Protein AF-0000000074057178 (afdb_homodimer)

Sequence (350 aa):
MPLPEFSSEAPLTIYVAGSFKHKHGVRLLGRELRALGCRMLDWTEKAVPPPGLTPAERRIWMDTDRDGGQVYAFCRNACLTADLVIYYGASGQDAGVEVGLAAGAGVPVLGIRGPLEGPGLMLHGAVSVWVDGAEDALDLVGRVLAHAAAAWATLNAEPDAAVRRLGGALLRRKGMPLPEFSSEAPLTIYVAGSFKHKHGVRLLGRELRALGCRMLDWTEKAVPPPGLTPAERRIWMDTDRDGGQVYAFCRNACLTADLVIYYGASGQDAGVEVGLAAGAGVPVLGIRGPLEGPGLMLHGAVSVWVDGAEDALDLVGRVLAHAAAAWATLNAEPDAAVRRLGGALLRRKG

Secondary structure (DSSP, 8-state):
----------S-EEEEEE-GGGHHHHHHHHHHHHHTT-EEE-HHHH--PPTT--HHHHHHHHHHTTTTTHHHHHHHHHHHH-SEEEEESS--HHHHHHHHHHHHTT--EEEE--TT----HHHHHH-SEEESSHHHHHHHHHHHHHHHHTTTTTGGG-S-HHHHHHHHHHHHHH-/----------S-EEEEEE-GGGHHHHHHHHHHHHHTT-EEE-HHHH--PPTT--HHHHHHHHHHTTTTTHHHHHHHHHHHH-SEEEEESS--HHHHHHHHHHHHTT--EEEE--TT----HHHHHH-SEEESSHHHHHHHHHHHHHHHHTTTTTGGG-S-HHHHHHHHHHHHHH-

Structure (mmCIF, N/CA/C/O backbone):
data_AF-0000000074057178-model_v1
#
loop_
_entity.id
_entity.type
_entity.pdbx_description
1 polymer 'Translation initiation factor 2'
#
loop_
_atom_site.group_PDB
_atom_site.id
_atom_site.type_symbol
_atom_site.label_atom_id
_atom_site.label_alt_id
_atom_site.label_comp_id
_atom_site.label_asym_id
_atom_site.label_entity_id
_atom_site.label_seq_id
_atom_site.pdbx_PDB_ins_code
_atom_site.Cartn_x
_atom_site.Cartn_y
_atom_site.Cartn_z
_atom_site.occupancy
_atom_site.B_iso_or_equiv
_atom_site.auth_seq_id
_atom_site.auth_comp_id
_atom_site.auth_asym_id
_atom_site.auth_atom_id
_atom_site.pdbx_PDB_model_num
ATOM 1 N N . MET A 1 1 ? 29 39.781 14.43 1 33.53 1 MET A N 1
ATOM 2 C CA . MET A 1 1 ? 29.141 38.312 14.367 1 33.53 1 MET A CA 1
ATOM 3 C C . MET A 1 1 ? 27.984 37.688 13.594 1 33.53 1 MET A C 1
ATOM 5 O O . MET A 1 1 ? 26.812 37.938 13.898 1 33.53 1 MET A O 1
ATOM 9 N N . PRO A 1 2 ? 28.125 37.125 12.352 1 37.16 2 PRO A N 1
ATOM 10 C CA . PRO A 1 2 ? 26.938 36.75 11.594 1 37.16 2 PRO A CA 1
ATOM 11 C C . PRO A 1 2 ? 26.094 35.688 12.305 1 37.16 2 PRO A C 1
ATOM 13 O O . PRO A 1 2 ? 26.625 34.938 13.117 1 37.16 2 PRO A O 1
ATOM 16 N N . LEU A 1 3 ? 24.797 35.938 12.547 1 39.97 3 LEU A N 1
ATOM 17 C CA . LEU A 1 3 ? 23.891 34.938 13.094 1 39.97 3 LEU A CA 1
ATOM 18 C C . LEU A 1 3 ? 24.141 33.562 12.453 1 39.97 3 LEU A C 1
ATOM 20 O O . LEU A 1 3 ? 24.453 33.5 11.266 1 39.97 3 LEU A O 1
ATOM 24 N N . PRO A 1 4 ? 24.562 32.594 13.195 1 38.66 4 PRO A N 1
ATOM 25 C CA . PRO A 1 4 ? 24.797 31.281 12.578 1 38.66 4 PRO A CA 1
ATOM 26 C C . PRO A 1 4 ? 23.766 30.922 11.508 1 38.66 4 PRO A C 1
ATOM 28 O O . PRO A 1 4 ? 22.609 31.312 11.617 1 38.66 4 PRO A O 1
ATOM 31 N N . GLU A 1 5 ? 24.094 30.766 10.32 1 38.59 5 GLU A N 1
ATOM 32 C CA . GLU A 1 5 ? 23.234 30.312 9.234 1 38.59 5 GLU A CA 1
ATOM 33 C C . GLU A 1 5 ? 22.406 29.094 9.656 1 38.59 5 GLU A C 1
ATOM 35 O O . GLU A 1 5 ? 22.969 28.047 10 1 38.59 5 GLU A O 1
ATOM 40 N N . PHE A 1 6 ? 21.281 29.266 10.523 1 39.72 6 PHE A N 1
ATOM 41 C CA . PHE A 1 6 ? 20.297 28.188 10.672 1 39.72 6 PHE A CA 1
ATOM 42 C C . PHE A 1 6 ? 20.172 27.391 9.375 1 39.72 6 PHE A C 1
ATOM 44 O O . PHE A 1 6 ? 19.875 27.953 8.32 1 39.72 6 PHE A O 1
ATOM 51 N N . SER A 1 7 ? 20.953 26.5 9.008 1 43.38 7 SER A N 1
ATOM 52 C CA . SER A 1 7 ? 20.766 25.625 7.852 1 43.38 7 SER A CA 1
ATOM 53 C C . SER A 1 7 ? 19.281 25.422 7.539 1 43.38 7 SER A C 1
ATOM 55 O O . SER A 1 7 ? 18.531 24.953 8.398 1 43.38 7 SER A O 1
ATOM 57 N N . SER A 1 8 ? 18.5 26.266 6.781 1 49.25 8 SER A N 1
ATOM 58 C CA . SER A 1 8 ? 17.156 26.562 6.281 1 49.25 8 SER A CA 1
ATOM 59 C C . SER A 1 8 ? 16.453 25.281 5.848 1 49.25 8 SER A C 1
ATOM 61 O O . SER A 1 8 ? 15.422 25.328 5.16 1 49.25 8 SER A O 1
ATOM 63 N N . GLU A 1 9 ? 17.031 24.094 5.848 1 59.16 9 GLU A N 1
ATOM 64 C CA . GLU A 1 9 ? 16.406 22.891 5.32 1 59.16 9 GLU A CA 1
ATOM 65 C C . GLU A 1 9 ? 15.203 22.484 6.164 1 59.16 9 GLU A C 1
ATOM 67 O O . GLU A 1 9 ? 15.242 22.562 7.395 1 59.16 9 GLU A O 1
ATOM 72 N N . ALA A 1 10 ? 14.078 22.453 5.57 1 67.38 10 ALA A N 1
ATOM 73 C CA . ALA A 1 10 ? 12.867 22.047 6.266 1 67.38 10 ALA A CA 1
ATOM 74 C C . ALA A 1 10 ? 13.125 20.828 7.148 1 67.38 10 ALA A C 1
ATOM 76 O O . ALA A 1 10 ? 13.797 19.875 6.73 1 67.38 10 ALA A O 1
ATOM 77 N N . PRO A 1 11 ? 12.664 20.984 8.398 1 81.75 11 PRO A N 1
ATOM 78 C CA . PRO A 1 11 ? 12.984 19.922 9.344 1 81.75 11 PRO A CA 1
ATOM 79 C C . PRO A 1 11 ? 12.438 18.562 8.898 1 81.75 11 PRO A C 1
ATOM 81 O O . PRO A 1 11 ? 13.055 17.531 9.172 1 81.75 11 PRO A O 1
ATOM 84 N N . LEU A 1 12 ? 11.25 18.594 8.219 1 95.06 12 LEU A N 1
ATOM 85 C CA . LEU A 1 12 ? 10.664 17.344 7.742 1 95.06 12 LEU A CA 1
ATOM 86 C C . LEU A 1 12 ? 9.945 17.547 6.41 1 95.06 12 LEU A C 1
ATOM 88 O O . LEU A 1 12 ? 9.258 18.547 6.223 1 95.06 12 LEU A O 1
ATOM 92 N N . THR A 1 13 ? 10.141 16.719 5.457 1 97.81 13 THR A N 1
ATOM 93 C CA . THR A 1 13 ? 9.336 16.625 4.246 1 97.81 13 THR A CA 1
ATOM 94 C C . THR A 1 13 ? 8.227 15.586 4.418 1 97.81 13 THR A C 1
ATOM 96 O O . THR A 1 13 ? 8.492 14.422 4.699 1 97.81 13 THR A O 1
ATOM 99 N N . ILE A 1 14 ? 6.973 16.078 4.203 1 98.38 14 ILE A N 1
ATOM 100 C CA . ILE A 1 14 ? 5.832 15.25 4.574 1 98.38 14 ILE A CA 1
ATOM 101 C C . ILE A 1 14 ? 4.914 15.062 3.369 1 98.38 14 ILE A C 1
ATOM 103 O O . ILE A 1 14 ? 4.715 15.992 2.584 1 98.38 14 ILE A O 1
ATOM 107 N N . TYR A 1 15 ? 4.379 13.875 3.24 1 98.56 15 TYR A N 1
ATOM 108 C CA . TYR A 1 15 ? 3.309 13.539 2.312 1 98.56 15 TYR A CA 1
ATOM 109 C C . TYR A 1 15 ? 2.074 13.047 3.061 1 98.56 15 TYR A C 1
ATOM 111 O O . TYR A 1 15 ? 2.188 12.266 4.008 1 98.56 15 TYR A O 1
ATOM 119 N N . VAL A 1 16 ? 0.885 13.547 2.67 1 98.5 16 VAL A N 1
ATOM 120 C CA . VAL A 1 16 ? -0.354 13.109 3.303 1 98.5 16 VAL A CA 1
ATOM 121 C C . VAL A 1 16 ? -1.13 12.203 2.348 1 98.5 16 VAL A C 1
ATOM 123 O O . VAL A 1 16 ? -1.598 12.656 1.299 1 98.5 16 VAL A O 1
ATOM 126 N N . ALA A 1 17 ? -1.188 10.938 2.719 1 98.19 17 ALA A N 1
ATOM 127 C CA . ALA A 1 17 ? -2.002 9.969 1.987 1 98.19 17 ALA A CA 1
ATOM 128 C C . ALA A 1 17 ? -3.461 10.031 2.432 1 98.19 17 ALA A C 1
ATOM 130 O O . ALA A 1 17 ? -3.766 9.828 3.611 1 98.19 17 ALA A O 1
ATOM 131 N N . GLY A 1 18 ? -4.355 10.266 1.536 1 94.25 18 GLY A N 1
ATOM 132 C CA . GLY A 1 18 ? -5.77 10.344 1.862 1 94.25 18 GLY A CA 1
ATOM 133 C C . GLY A 1 18 ? -6.668 10.289 0.641 1 94.25 18 GLY A C 1
ATOM 134 O O . GLY A 1 18 ? -6.211 10.5 -0.484 1 94.25 18 GLY A O 1
ATOM 135 N N . SER A 1 19 ? -7.93 10.008 0.866 1 90.31 19 SER A N 1
ATOM 136 C CA . SER A 1 19 ? -8.953 9.945 -0.173 1 90.31 19 SER A CA 1
ATOM 137 C C . SER A 1 19 ? -9.188 11.312 -0.807 1 90.31 19 SER A C 1
ATOM 139 O O . SER A 1 19 ? -9.156 12.336 -0.118 1 90.31 19 SER A O 1
ATOM 141 N N . PHE A 1 20 ? -9.461 11.297 -2.059 1 83.62 20 PHE A N 1
ATOM 142 C CA . PHE A 1 20 ? -9.852 12.523 -2.736 1 83.62 20 PHE A CA 1
ATOM 143 C C . PHE A 1 20 ? -11.047 13.164 -2.047 1 83.62 20 PHE A C 1
ATOM 145 O O . PHE A 1 20 ? -11.203 14.391 -2.059 1 83.62 20 PHE A O 1
ATOM 152 N N . LYS A 1 21 ? -11.812 12.359 -1.41 1 84.75 21 LYS A N 1
ATOM 153 C CA . LYS A 1 21 ? -12.977 12.852 -0.671 1 84.75 21 LYS A CA 1
ATOM 154 C C . LYS A 1 21 ? -12.547 13.773 0.47 1 84.75 21 LYS A C 1
ATOM 156 O O . LYS A 1 21 ? -13.344 14.57 0.963 1 84.75 21 LYS A O 1
ATOM 161 N N . HIS A 1 22 ? -11.305 13.633 0.904 1 89.88 22 HIS A N 1
ATOM 162 C CA . HIS A 1 22 ? -10.797 14.414 2.023 1 89.88 22 HIS A CA 1
ATOM 163 C C . HIS A 1 22 ? -9.906 15.555 1.539 1 89.88 22 HIS A C 1
ATOM 165 O O . HIS A 1 22 ? -9.078 16.078 2.297 1 89.88 22 HIS A O 1
ATOM 171 N N . LYS A 1 23 ? -10.047 15.961 0.293 1 87.56 23 LYS A N 1
ATOM 172 C CA . LYS A 1 23 ? -9.141 16.938 -0.293 1 87.56 23 LYS A CA 1
ATOM 173 C C . LYS A 1 23 ? -9.055 18.203 0.568 1 87.56 23 LYS A C 1
ATOM 175 O O . LYS A 1 23 ? -7.961 18.719 0.822 1 87.56 23 LYS A O 1
ATOM 180 N N . HIS A 1 24 ? -10.219 18.719 1.031 1 89.12 24 HIS A N 1
ATOM 181 C CA . HIS A 1 24 ? -10.219 19.938 1.835 1 89.12 24 HIS A CA 1
ATOM 182 C C . HIS A 1 24 ? -9.492 19.734 3.16 1 89.12 24 HIS A C 1
ATOM 184 O O . HIS A 1 24 ? -8.711 20.578 3.592 1 89.12 24 HIS A O 1
ATOM 190 N N . GLY A 1 25 ? -9.734 18.594 3.852 1 93.19 25 GLY A N 1
ATOM 191 C CA . GLY A 1 25 ? -9.039 18.281 5.086 1 93.19 25 GLY A CA 1
ATOM 192 C C . GLY A 1 25 ? -7.539 18.125 4.902 1 93.19 25 GLY A C 1
ATOM 193 O O . GLY A 1 25 ? -6.75 18.609 5.711 1 93.19 25 GLY A O 1
ATOM 194 N N . VAL A 1 26 ? -7.176 17.484 3.822 1 95.12 26 VAL A N 1
ATOM 195 C CA . VAL A 1 26 ? -5.766 17.266 3.514 1 95.12 26 VAL A CA 1
ATOM 196 C C . VAL A 1 26 ? -5.078 18.609 3.289 1 95.12 26 VAL A C 1
ATOM 198 O O . VAL A 1 26 ? -3.982 18.844 3.801 1 95.12 26 VAL A O 1
ATOM 201 N N . ARG A 1 27 ? -5.727 19.5 2.572 1 92.88 27 ARG A N 1
ATOM 202 C CA . ARG A 1 27 ? -5.16 20.812 2.301 1 92.88 27 ARG A CA 1
ATOM 203 C C . ARG A 1 27 ? -5.031 21.641 3.582 1 92.88 27 ARG A C 1
ATOM 205 O O . ARG A 1 27 ? -4.027 22.328 3.789 1 92.88 27 ARG A O 1
ATOM 212 N N . LEU A 1 28 ? -6.02 21.578 4.422 1 94.69 28 LEU A N 1
ATOM 213 C CA . LEU A 1 28 ? -5.973 22.297 5.684 1 94.69 28 LEU A CA 1
ATOM 214 C C . LEU A 1 28 ? -4.879 21.75 6.59 1 94.69 28 LEU A C 1
ATOM 216 O O . LEU A 1 28 ? -4.156 22.516 7.234 1 94.69 28 LEU A O 1
ATOM 220 N N . LEU A 1 29 ? -4.809 20.406 6.676 1 97 29 LEU A N 1
ATOM 221 C CA . LEU A 1 29 ? -3.719 19.797 7.422 1 97 29 LEU A CA 1
ATOM 222 C C . LEU A 1 29 ? -2.367 20.234 6.875 1 97 29 LEU A C 1
ATOM 224 O O . LEU A 1 29 ? -1.458 20.562 7.645 1 97 29 LEU A O 1
ATOM 228 N N . GLY A 1 30 ? -2.254 20.266 5.562 1 96.62 30 GLY A N 1
ATOM 229 C CA . GLY A 1 30 ? -1.029 20.734 4.93 1 96.62 30 GLY A CA 1
ATOM 230 C C . GLY A 1 30 ? -0.663 22.156 5.324 1 96.62 30 GLY A C 1
ATOM 231 O O . GLY A 1 30 ? 0.51 22.453 5.555 1 96.62 30 GLY A O 1
ATOM 232 N N . ARG A 1 31 ? -1.59 23.031 5.363 1 95.06 31 ARG A N 1
ATOM 233 C CA . ARG A 1 31 ? -1.356 24.406 5.777 1 95.06 31 ARG A CA 1
ATOM 234 C C . ARG A 1 31 ? -0.788 24.469 7.191 1 95.06 31 ARG A C 1
ATOM 236 O O . ARG A 1 31 ? 0.165 25.203 7.453 1 95.06 31 ARG A O 1
ATOM 243 N N . GLU A 1 32 ? -1.408 23.688 8.047 1 97 32 GLU A N 1
ATOM 244 C CA . GLU A 1 32 ? -0.954 23.656 9.438 1 97 32 GLU A CA 1
ATOM 245 C C . GLU A 1 32 ? 0.47 23.125 9.539 1 97 32 GLU A C 1
ATOM 247 O O . GLU A 1 32 ? 1.281 23.641 10.312 1 97 32 GLU A O 1
ATOM 252 N N . LEU A 1 33 ? 0.784 22.109 8.781 1 97.75 33 LEU A N 1
ATOM 253 C CA . LEU A 1 33 ? 2.111 21.5 8.812 1 97.75 33 LEU A CA 1
ATOM 254 C C . LEU A 1 33 ? 3.158 22.453 8.242 1 97.75 33 LEU A C 1
ATOM 256 O O . LEU A 1 33 ? 4.273 22.531 8.758 1 97.75 33 LEU A O 1
ATOM 260 N N . ARG A 1 34 ? 2.785 23.203 7.227 1 96.94 34 ARG A N 1
ATOM 261 C CA . ARG A 1 34 ? 3.676 24.234 6.699 1 96.94 34 ARG A CA 1
ATOM 262 C C . ARG A 1 34 ? 3.973 25.297 7.75 1 96.94 34 ARG A C 1
ATOM 264 O O . ARG A 1 34 ? 5.102 25.781 7.852 1 96.94 34 ARG A O 1
ATOM 271 N N . ALA A 1 35 ? 3.004 25.625 8.484 1 96.31 35 ALA A N 1
ATOM 272 C CA . ALA A 1 35 ? 3.172 26.625 9.531 1 96.31 35 ALA A CA 1
ATOM 273 C C . ALA A 1 35 ? 4.141 26.141 10.609 1 96.31 35 ALA A C 1
ATOM 275 O O . ALA A 1 35 ? 4.781 26.938 11.281 1 96.31 35 ALA A O 1
ATOM 276 N N . LEU A 1 36 ? 4.234 24.812 10.789 1 96.25 36 LEU A N 1
ATOM 277 C CA . LEU A 1 36 ? 5.184 24.219 11.727 1 96.25 36 LEU A CA 1
ATOM 278 C C . LEU A 1 36 ? 6.586 24.188 11.133 1 96.25 36 LEU A C 1
ATOM 280 O O . LEU A 1 36 ? 7.535 23.75 11.789 1 96.25 36 LEU A O 1
ATOM 284 N N . GLY A 1 37 ? 6.711 24.562 9.789 1 96.38 37 GLY A N 1
ATOM 285 C CA . GLY A 1 37 ? 8.008 24.625 9.141 1 96.38 37 GLY A CA 1
ATOM 286 C C . GLY A 1 37 ? 8.289 23.406 8.266 1 96.38 37 GLY A C 1
ATOM 287 O O . GLY A 1 37 ? 9.406 23.234 7.777 1 96.38 37 GLY A O 1
ATOM 288 N N . CYS A 1 38 ? 7.301 22.531 8.023 1 97.38 38 CYS A N 1
ATOM 289 C CA . CYS A 1 38 ? 7.5 21.328 7.215 1 97.38 38 CYS A CA 1
ATOM 290 C C . CYS A 1 38 ? 7.355 21.641 5.73 1 97.38 38 CYS A C 1
ATOM 292 O O . CYS A 1 38 ? 6.688 22.609 5.355 1 97.38 38 CYS A O 1
ATOM 294 N N . ARG A 1 39 ? 8.078 20.875 4.895 1 97.19 39 ARG A N 1
ATOM 295 C CA . ARG A 1 39 ? 7.863 20.859 3.451 1 97.19 39 ARG A CA 1
ATOM 296 C C . ARG A 1 39 ? 6.82 19.812 3.061 1 97.19 39 ARG A C 1
ATOM 298 O O . ARG A 1 39 ? 6.883 18.672 3.51 1 97.19 39 ARG A O 1
ATOM 305 N N . MET A 1 40 ? 5.879 20.203 2.184 1 97.19 40 MET A N 1
ATOM 306 C CA . MET A 1 40 ? 4.809 19.281 1.803 1 97.19 40 MET A CA 1
ATOM 307 C C . MET A 1 40 ? 4.996 18.781 0.371 1 97.19 40 MET A C 1
ATOM 309 O O . MET A 1 40 ? 5.246 19.578 -0.535 1 97.19 40 MET A O 1
ATOM 313 N N . LEU A 1 41 ? 4.957 17.547 0.17 1 97.06 41 LEU A N 1
ATOM 314 C CA . LEU A 1 41 ? 4.695 16.922 -1.128 1 97.06 41 LEU A CA 1
ATOM 315 C C . LEU A 1 41 ? 3.201 16.719 -1.343 1 97.06 41 LEU A C 1
ATOM 317 O O . LEU A 1 41 ? 2.611 15.797 -0.782 1 97.06 41 LEU A O 1
ATOM 321 N N . ASP A 1 42 ? 2.615 17.578 -2.129 1 93.81 42 ASP A N 1
ATOM 322 C CA . ASP A 1 42 ? 1.17 17.797 -2.107 1 93.81 42 ASP A CA 1
ATOM 323 C C . ASP A 1 42 ? 0.525 17.297 -3.402 1 93.81 42 ASP A C 1
ATOM 325 O O . ASP A 1 42 ? 0.573 18 -4.422 1 93.81 42 ASP A O 1
ATOM 329 N N . TRP A 1 43 ? -0.182 16.172 -3.322 1 90.19 43 TRP A N 1
ATOM 330 C CA . TRP A 1 43 ? -0.838 15.609 -4.5 1 90.19 43 TRP A CA 1
ATOM 331 C C . TRP A 1 43 ? -2.01 16.484 -4.938 1 90.19 43 TRP A C 1
ATOM 333 O O . TRP A 1 43 ? -2.42 16.438 -6.098 1 90.19 43 TRP A O 1
ATOM 343 N N . THR A 1 44 ? -2.613 17.219 -3.977 1 87 44 THR A N 1
ATOM 344 C CA . THR A 1 44 ? -3.787 18.016 -4.312 1 87 44 THR A CA 1
ATOM 345 C C . THR A 1 44 ? -3.428 19.109 -5.309 1 87 44 THR A C 1
ATOM 347 O O . THR A 1 44 ? -4.309 19.672 -5.969 1 87 44 THR A O 1
ATOM 350 N N . GLU A 1 45 ? -2.182 19.406 -5.379 1 83.81 45 GLU A N 1
ATOM 351 C CA . GLU A 1 45 ? -1.71 20.406 -6.332 1 83.81 45 GLU A CA 1
ATOM 352 C C . GLU A 1 45 ? -1.347 19.766 -7.672 1 83.81 45 GLU A C 1
ATOM 354 O O . GLU A 1 45 ? -1.273 20.453 -8.695 1 83.81 45 GLU A O 1
ATOM 359 N N . LYS A 1 46 ? -1.068 18.5 -7.656 1 81.81 46 LYS A N 1
ATOM 360 C CA . LYS A 1 46 ? -0.655 17.766 -8.852 1 81.81 46 LYS A CA 1
ATOM 361 C C . LYS A 1 46 ? -1.859 17.188 -9.586 1 81.81 46 LYS A C 1
ATOM 363 O O . LYS A 1 46 ? -1.887 17.141 -10.812 1 81.81 46 LYS A O 1
ATOM 368 N N . ALA A 1 47 ? -2.732 16.672 -8.789 1 75.62 47 ALA A N 1
ATOM 369 C CA . ALA A 1 47 ? -3.936 16.047 -9.344 1 75.62 47 ALA A CA 1
ATOM 370 C C . ALA A 1 47 ? -4.984 17.109 -9.688 1 75.62 47 ALA A C 1
ATOM 372 O O . ALA A 1 47 ? -6.012 17.203 -9.016 1 75.62 47 ALA A O 1
ATOM 373 N N . VAL A 1 48 ? -4.754 17.891 -10.68 1 75.81 48 VAL A N 1
ATOM 374 C CA . VAL A 1 48 ? -5.688 18.922 -11.141 1 75.81 48 VAL A CA 1
ATOM 375 C C . VAL A 1 48 ? -6.266 18.516 -12.492 1 75.81 48 VAL A C 1
ATOM 377 O O . VAL A 1 48 ? -5.574 18.578 -13.516 1 75.81 48 VAL A O 1
ATOM 380 N N . PRO A 1 49 ? -7.52 18.031 -12.344 1 75 49 PRO A N 1
ATOM 381 C CA . PRO A 1 49 ? -8.141 17.688 -13.625 1 75 49 PRO A CA 1
ATOM 382 C C . PRO A 1 49 ? -8.328 18.906 -14.531 1 75 49 PRO A C 1
ATOM 384 O O . PRO A 1 49 ? -8.391 20.047 -14.047 1 75 49 PRO A O 1
ATOM 387 N N . PRO A 1 50 ? -8.266 18.656 -15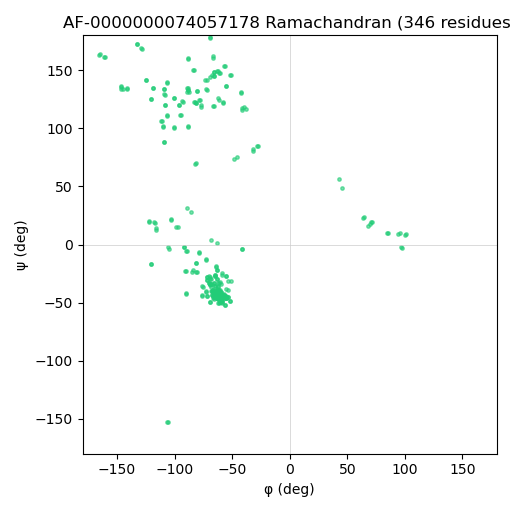.859 1 78.62 50 PRO A N 1
ATOM 388 C CA . PRO A 1 50 ? -8.539 19.766 -16.766 1 78.62 50 PRO A CA 1
ATOM 389 C C . PRO A 1 50 ? -9.852 20.469 -16.453 1 78.62 50 PRO A C 1
ATOM 391 O O . PRO A 1 50 ? -10.781 19.859 -15.914 1 78.62 50 PRO A O 1
ATOM 394 N N . PRO A 1 51 ? -9.812 21.859 -16.703 1 80.88 51 PRO A N 1
ATOM 395 C CA . PRO A 1 51 ? -11.055 22.594 -16.469 1 80.88 51 PRO A CA 1
ATOM 396 C C . PRO A 1 51 ? -12.211 22.109 -17.344 1 80.88 51 PRO A C 1
ATOM 398 O O . PRO A 1 51 ? -11.977 21.547 -18.422 1 80.88 51 PRO A O 1
ATOM 401 N N . GLY A 1 52 ? -13.43 22.172 -16.844 1 83.94 52 GLY A N 1
ATOM 402 C CA . GLY A 1 52 ? -14.609 21.953 -17.656 1 83.94 52 GLY A CA 1
ATOM 403 C C . GLY A 1 52 ? -15.156 20.547 -17.578 1 83.94 52 GLY A C 1
ATOM 404 O O . GLY A 1 52 ? -16.141 20.219 -18.234 1 83.94 52 GLY A O 1
ATOM 405 N N . LEU A 1 53 ? -14.469 19.781 -16.844 1 80.06 53 LEU A N 1
ATOM 406 C CA . LEU A 1 53 ? -14.969 18.422 -16.703 1 80.06 53 LEU A CA 1
ATOM 407 C C . LEU A 1 53 ? -16.203 18.375 -15.812 1 80.06 53 LEU A C 1
ATOM 409 O O . LEU A 1 53 ? -16.281 19.109 -14.828 1 80.06 53 LEU A O 1
ATOM 413 N N . THR A 1 54 ? -17.141 17.516 -16.219 1 83.69 54 THR A N 1
ATOM 414 C CA . THR A 1 54 ? -18.25 17.203 -15.312 1 83.69 54 THR A CA 1
ATOM 415 C C . THR A 1 54 ? -17.766 16.453 -14.086 1 83.69 54 THR A C 1
ATOM 417 O O . THR A 1 54 ? -16.656 15.93 -14.078 1 83.69 54 THR A O 1
ATOM 420 N N . PRO A 1 55 ? -18.562 16.469 -13.031 1 73.62 55 PRO A N 1
ATOM 421 C CA . PRO A 1 55 ? -18.156 15.711 -11.844 1 73.62 55 PRO A CA 1
ATOM 422 C C . PRO A 1 55 ? -17.844 14.25 -12.164 1 73.62 55 PRO A C 1
ATOM 424 O O . PRO A 1 55 ? -16.859 13.703 -11.641 1 73.62 55 PRO A O 1
ATOM 427 N N . ALA A 1 56 ? -18.578 13.617 -13.023 1 77.06 56 ALA A N 1
ATOM 428 C CA . ALA A 1 56 ? -18.344 12.234 -13.406 1 77.06 56 ALA A CA 1
ATOM 429 C C . ALA A 1 56 ? -17.016 12.094 -14.156 1 77.06 56 ALA A C 1
ATOM 431 O O . ALA A 1 56 ? -16.25 11.172 -13.883 1 77.06 56 ALA A O 1
ATOM 432 N N . GLU A 1 57 ? -16.734 12.992 -15.047 1 76.81 57 GLU A N 1
ATOM 433 C CA . GLU A 1 57 ? -15.492 12.984 -15.805 1 76.81 57 GLU A CA 1
ATOM 434 C C . GLU A 1 57 ? -14.289 13.242 -14.898 1 76.81 57 GLU A C 1
ATOM 436 O O . GLU A 1 57 ? -13.227 12.648 -15.086 1 76.81 57 GLU A O 1
ATOM 441 N N . ARG A 1 58 ? -14.469 14.094 -14 1 73.62 58 ARG A N 1
ATOM 442 C CA . ARG A 1 58 ? -13.414 14.406 -13.039 1 73.62 58 ARG A CA 1
ATOM 443 C C . ARG A 1 58 ? -13.055 13.188 -12.203 1 73.62 58 ARG A C 1
ATOM 445 O O . ARG A 1 58 ? -11.875 12.914 -11.969 1 73.62 58 ARG A O 1
ATOM 452 N N . ARG A 1 59 ? -14.039 12.461 -11.844 1 70.06 59 ARG A N 1
ATOM 453 C CA . ARG A 1 59 ? -13.812 11.234 -11.086 1 70.06 59 ARG A CA 1
ATOM 454 C C . ARG A 1 59 ? -13.023 10.227 -11.906 1 70.06 59 ARG A C 1
ATOM 456 O O . ARG A 1 59 ? -12.062 9.633 -11.406 1 70.06 59 ARG A O 1
ATOM 463 N N . ILE A 1 60 ? -13.422 10.062 -13.109 1 72.31 60 ILE A N 1
ATOM 464 C CA . ILE A 1 60 ? -12.734 9.125 -14 1 72.31 60 ILE A CA 1
ATOM 465 C C . ILE A 1 60 ? -11.281 9.555 -14.172 1 72.31 60 ILE A C 1
ATOM 467 O O . ILE A 1 60 ? -10.375 8.719 -14.133 1 72.31 60 ILE A O 1
ATOM 471 N N . TRP A 1 61 ? -11.156 10.844 -14.359 1 73 61 TRP A N 1
ATOM 472 C CA . TRP A 1 61 ? -9.812 11.367 -14.531 1 73 61 TRP A CA 1
ATOM 473 C C . TRP A 1 61 ? -8.953 11.086 -13.297 1 73 61 TRP A C 1
ATOM 475 O O . TRP A 1 61 ? -7.812 10.641 -13.414 1 73 61 TRP A O 1
ATOM 485 N N . MET A 1 62 ? -9.477 11.312 -12.188 1 68.12 62 MET A N 1
ATOM 486 C CA . MET A 1 62 ? -8.75 11.172 -10.93 1 68.12 62 MET A CA 1
ATOM 487 C C . MET A 1 62 ? -8.438 9.711 -10.641 1 68.12 62 MET A C 1
ATOM 489 O O . MET A 1 62 ? -7.391 9.391 -10.078 1 68.12 62 MET A O 1
ATOM 493 N N . ASP A 1 63 ? -9.312 8.867 -11.133 1 68.31 63 ASP A N 1
ATOM 494 C CA . ASP A 1 63 ? -9.195 7.445 -10.828 1 68.31 63 ASP A CA 1
ATOM 495 C C . ASP A 1 63 ? -8.219 6.762 -11.789 1 68.31 63 ASP A C 1
ATOM 497 O O . ASP A 1 63 ? -7.66 5.711 -11.477 1 68.31 63 ASP A O 1
ATOM 501 N N . THR A 1 64 ? -8.023 7.316 -12.938 1 68.31 64 THR A N 1
ATOM 502 C CA . THR A 1 64 ? -7.316 6.562 -13.969 1 68.31 64 THR A CA 1
ATOM 503 C C . THR A 1 64 ? -5.996 7.238 -14.328 1 68.31 64 THR A C 1
ATOM 505 O O . THR A 1 64 ? -5.207 6.695 -15.102 1 68.31 64 THR A O 1
ATOM 508 N N . ASP A 1 65 ? -5.527 8.117 -13.617 1 69.31 65 ASP A N 1
ATOM 509 C CA . ASP A 1 65 ? -4.32 8.883 -13.898 1 69.31 65 ASP A CA 1
ATOM 510 C C . ASP A 1 65 ? -4.258 9.305 -15.359 1 69.31 65 ASP A C 1
ATOM 512 O O . ASP A 1 65 ? -3.299 8.984 -16.062 1 69.31 65 ASP A O 1
ATOM 516 N N . ARG A 1 66 ? -5.133 9.938 -15.891 1 63.62 66 ARG A N 1
ATOM 517 C CA . ARG A 1 66 ? -5.172 10.352 -17.281 1 63.62 66 ARG A CA 1
ATOM 518 C C . ARG A 1 66 ? -4.109 11.414 -17.578 1 63.62 66 ARG A C 1
ATOM 520 O O . ARG A 1 66 ? -4.008 11.906 -18.703 1 63.62 66 ARG A O 1
ATOM 527 N N . ASP A 1 67 ? -3.32 11.727 -16.672 1 67.38 67 ASP A N 1
ATOM 528 C CA . ASP A 1 67 ? -2.168 12.594 -16.875 1 67.38 67 ASP A CA 1
ATOM 529 C C . ASP A 1 67 ? -0.938 11.789 -17.281 1 67.38 67 ASP A C 1
ATOM 531 O O . ASP A 1 67 ? 0.189 12.148 -16.938 1 67.38 67 ASP A O 1
ATOM 535 N N . GLY A 1 68 ? -1.179 10.68 -17.984 1 68.62 68 GLY A N 1
ATOM 536 C CA . GLY A 1 68 ? -0.072 9.867 -18.469 1 68.62 68 GLY A CA 1
ATOM 537 C C . GLY A 1 68 ? 0.696 9.188 -17.344 1 68.62 68 GLY A C 1
ATOM 538 O O . GLY A 1 68 ? 1.906 8.984 -17.453 1 68.62 68 GLY A O 1
ATOM 539 N N . GLY A 1 69 ? 0.131 9.156 -16.25 1 81.75 69 GLY A N 1
ATOM 540 C CA . GLY A 1 69 ? 0.772 8.453 -15.148 1 81.75 69 GLY A CA 1
ATOM 541 C C . GLY A 1 69 ? 1.579 9.367 -14.25 1 81.75 69 GLY A C 1
ATOM 542 O O . GLY A 1 69 ? 2.34 8.906 -13.398 1 81.75 69 GLY A O 1
ATOM 543 N N . GLN A 1 70 ? 1.437 10.656 -14.445 1 86.19 70 GLN A N 1
ATOM 544 C CA . GLN A 1 70 ? 2.285 11.602 -13.727 1 86.19 70 GLN A CA 1
ATOM 545 C C . GLN A 1 70 ? 1.846 11.734 -12.266 1 86.19 70 GLN A C 1
ATOM 547 O O . GLN A 1 70 ? 2.674 11.961 -11.383 1 86.19 70 GLN A O 1
ATOM 552 N N . VAL A 1 71 ? 0.528 11.68 -12.047 1 88.81 71 VAL A N 1
ATOM 553 C CA . VAL A 1 71 ? 0.051 11.812 -10.672 1 88.81 71 VAL A CA 1
ATOM 554 C C . VAL A 1 71 ? 0.485 10.602 -9.859 1 88.81 71 VAL A C 1
ATOM 556 O O . VAL A 1 71 ? 0.989 10.742 -8.742 1 88.81 71 VAL A O 1
ATOM 559 N N . TYR A 1 72 ? 0.345 9.469 -10.453 1 92 72 TYR A N 1
ATOM 560 C CA . TYR A 1 72 ? 0.827 8.273 -9.773 1 92 72 TYR A CA 1
ATOM 561 C C . TYR A 1 72 ? 2.316 8.375 -9.469 1 92 72 TYR A C 1
ATOM 563 O O . TYR A 1 72 ? 2.756 8.086 -8.359 1 92 72 TYR A O 1
ATOM 571 N N . ALA A 1 73 ? 3.064 8.711 -10.492 1 93.31 73 ALA A N 1
ATOM 572 C CA . ALA A 1 73 ? 4.512 8.812 -10.32 1 93.31 73 ALA A CA 1
ATOM 573 C C . ALA A 1 73 ? 4.863 9.781 -9.195 1 93.31 73 ALA A C 1
ATOM 575 O O . ALA A 1 73 ? 5.75 9.508 -8.383 1 93.31 73 ALA A O 1
ATOM 576 N N . PHE A 1 74 ? 4.199 10.914 -9.164 1 93.94 74 PHE A N 1
ATOM 577 C CA . PHE A 1 74 ? 4.434 11.898 -8.109 1 93.94 74 PHE A CA 1
ATOM 578 C C . PHE A 1 74 ? 4.121 11.305 -6.742 1 93.94 74 PHE A C 1
ATOM 580 O O . PHE A 1 74 ? 4.941 11.375 -5.828 1 93.94 74 PHE A O 1
ATOM 587 N N . CYS A 1 75 ? 2.959 10.695 -6.625 1 95.5 75 CYS A N 1
ATOM 588 C CA . CYS A 1 75 ? 2.516 10.156 -5.344 1 95.5 75 CYS A CA 1
ATOM 589 C C . CYS A 1 75 ? 3.416 9.008 -4.895 1 95.5 75 CYS A C 1
ATOM 591 O O . CYS A 1 75 ? 3.799 8.938 -3.725 1 95.5 75 CYS A O 1
ATOM 593 N N . ARG A 1 76 ? 3.701 8.164 -5.809 1 96.62 76 ARG A N 1
ATOM 594 C CA . ARG A 1 76 ? 4.609 7.066 -5.496 1 96.62 76 ARG A CA 1
ATOM 595 C C . ARG A 1 76 ? 5.941 7.594 -4.977 1 96.62 76 ARG A C 1
ATOM 597 O O . ARG A 1 76 ? 6.414 7.16 -3.922 1 96.62 76 ARG A O 1
ATOM 604 N N . ASN A 1 77 ? 6.539 8.492 -5.715 1 97 77 ASN A N 1
ATOM 605 C CA . ASN A 1 77 ? 7.832 9.031 -5.312 1 97 77 ASN A CA 1
ATOM 606 C C . ASN A 1 77 ? 7.75 9.734 -3.959 1 97 77 ASN A C 1
ATOM 608 O O . ASN A 1 77 ? 8.664 9.633 -3.143 1 97 77 ASN A O 1
ATOM 612 N N . ALA A 1 78 ? 6.746 10.469 -3.779 1 97.81 78 ALA A N 1
ATOM 613 C CA . ALA A 1 78 ? 6.547 11.148 -2.502 1 97.81 78 ALA A CA 1
ATOM 614 C C . ALA A 1 78 ? 6.512 10.148 -1.349 1 97.81 78 ALA A C 1
ATOM 616 O O . ALA A 1 78 ? 7.172 10.344 -0.326 1 97.81 78 ALA A O 1
ATOM 617 N N . CYS A 1 79 ? 5.793 9.047 -1.511 1 98.31 79 CYS A N 1
ATOM 618 C CA . CYS A 1 79 ? 5.672 8.039 -0.463 1 98.31 79 CYS A CA 1
ATOM 619 C C . CYS A 1 79 ? 7.02 7.375 -0.186 1 98.31 79 CYS A C 1
ATOM 621 O O . CYS A 1 79 ? 7.32 7.031 0.957 1 98.31 79 CYS A O 1
ATOM 623 N N . LEU A 1 80 ? 7.809 7.25 -1.21 1 97.69 80 LEU A N 1
ATOM 624 C CA . LEU A 1 80 ? 9.07 6.531 -1.09 1 97.69 80 LEU A CA 1
ATOM 625 C C . LEU A 1 80 ? 10.148 7.422 -0.475 1 97.69 80 LEU A C 1
ATOM 627 O O . LEU A 1 80 ? 11.086 6.926 0.146 1 97.69 80 LEU A O 1
ATOM 631 N N . THR A 1 81 ? 10.016 8.773 -0.588 1 97.19 81 THR A N 1
ATOM 632 C CA . THR A 1 81 ? 11.164 9.617 -0.289 1 97.19 81 THR A CA 1
ATOM 633 C C . THR A 1 81 ? 10.852 10.578 0.853 1 97.19 81 THR A C 1
ATOM 635 O O . THR A 1 81 ? 11.758 11.18 1.436 1 97.19 81 THR A O 1
ATOM 638 N N . ALA A 1 82 ? 9.625 10.789 1.185 1 97.81 82 ALA A N 1
ATOM 639 C CA . ALA A 1 82 ? 9.281 11.672 2.291 1 97.81 82 ALA A CA 1
ATOM 640 C C . ALA A 1 82 ? 9.953 11.227 3.584 1 97.81 82 ALA A C 1
ATOM 642 O O . ALA A 1 82 ? 10.352 10.062 3.713 1 97.81 82 ALA A O 1
ATOM 643 N N . ASP A 1 83 ? 10.172 12.18 4.457 1 97.62 83 ASP A N 1
ATOM 644 C CA . ASP A 1 83 ? 10.617 11.805 5.793 1 97.62 83 ASP A CA 1
ATOM 645 C C . ASP A 1 83 ? 9.508 11.109 6.574 1 97.62 83 ASP A C 1
ATOM 647 O O . ASP A 1 83 ? 9.773 10.227 7.395 1 97.62 83 ASP A O 1
ATOM 651 N N . LEU A 1 84 ? 8.32 11.547 6.312 1 98.31 84 LEU A N 1
ATOM 652 C CA . LEU A 1 84 ? 7.133 11.078 7.012 1 98.31 84 LEU A CA 1
ATOM 653 C C . LEU A 1 84 ? 5.922 11.07 6.086 1 98.31 84 LEU A C 1
ATOM 655 O O . LEU A 1 84 ? 5.715 12.016 5.32 1 98.31 84 LEU A O 1
ATOM 659 N N . VAL A 1 85 ? 5.156 10 6.148 1 98.81 85 VAL A N 1
ATOM 660 C CA . VAL A 1 85 ? 3.85 9.945 5.504 1 98.81 85 VAL A CA 1
ATOM 661 C C . VAL A 1 85 ? 2.75 9.961 6.562 1 98.81 85 VAL A C 1
ATOM 663 O O . VAL A 1 85 ? 2.857 9.289 7.59 1 98.81 85 VAL A O 1
ATOM 666 N N . ILE A 1 86 ? 1.729 10.781 6.363 1 98.88 86 ILE A N 1
ATOM 667 C CA . ILE A 1 86 ? 0.569 10.812 7.246 1 98.88 86 ILE A CA 1
ATOM 668 C C . ILE A 1 86 ? -0.638 10.203 6.535 1 98.88 86 ILE A C 1
ATOM 670 O O . ILE A 1 86 ? -1.001 10.633 5.438 1 98.88 86 ILE A O 1
ATOM 674 N N . TYR A 1 87 ? -1.192 9.164 7.074 1 98.75 87 TYR A N 1
ATOM 675 C CA . TYR A 1 87 ? -2.457 8.602 6.617 1 98.75 87 TYR A CA 1
ATOM 676 C C . TYR A 1 87 ? -3.639 9.367 7.191 1 98.75 87 TYR A C 1
ATOM 678 O O . TYR A 1 87 ? -3.787 9.469 8.414 1 98.75 87 TYR A O 1
ATOM 686 N N . TYR A 1 88 ? -4.48 9.898 6.316 1 98.06 88 TYR A N 1
ATOM 687 C CA . TYR A 1 88 ? -5.684 10.633 6.699 1 98.06 88 TYR A CA 1
ATOM 688 C C . TYR A 1 88 ? -6.922 9.758 6.562 1 98.06 88 TYR A C 1
ATOM 690 O O . TYR A 1 88 ? -7.453 9.586 5.461 1 98.06 88 TYR A O 1
ATOM 698 N N . GLY A 1 89 ? -7.309 9.289 7.672 1 95.69 89 GLY A N 1
ATOM 699 C CA . GLY A 1 89 ? -8.461 8.406 7.68 1 95.69 89 GLY A CA 1
ATOM 700 C C . GLY A 1 89 ? -9.781 9.141 7.812 1 95.69 89 GLY A C 1
ATOM 701 O O . GLY A 1 89 ? -9.82 10.273 8.297 1 95.69 89 GLY A O 1
ATOM 702 N N . ALA A 1 90 ? -10.922 8.414 7.391 1 94.88 90 ALA A N 1
ATOM 703 C CA . ALA A 1 90 ? -11.031 7.098 6.762 1 94.88 90 ALA A CA 1
ATOM 704 C C . ALA A 1 90 ? -10.75 7.184 5.266 1 94.88 90 ALA A C 1
ATOM 706 O O . ALA A 1 90 ? -11.18 8.125 4.598 1 94.88 90 ALA A O 1
ATOM 707 N N . SER A 1 91 ? -9.914 6.301 4.758 1 95.12 91 SER A N 1
ATOM 708 C CA . SER A 1 91 ? -9.625 6.258 3.33 1 95.12 91 SER A CA 1
ATOM 709 C C . SER A 1 91 ? -9.703 4.828 2.797 1 95.12 91 SER A C 1
ATOM 711 O O . SER A 1 91 ? -9.883 3.883 3.564 1 95.12 91 SER A O 1
ATOM 713 N N . GLY A 1 92 ? -9.602 4.73 1.482 1 93.38 92 GLY A N 1
ATOM 714 C CA . GLY A 1 92 ? -9.812 3.439 0.848 1 93.38 92 GLY A CA 1
ATOM 715 C C . GLY A 1 92 ? -8.523 2.791 0.37 1 93.38 92 GLY A C 1
ATOM 716 O O . GLY A 1 92 ? -7.473 2.967 0.982 1 93.38 92 GLY A O 1
ATOM 717 N N . GLN A 1 93 ? -8.672 2.002 -0.617 1 94.12 93 GLN A N 1
ATOM 718 C CA . GLN A 1 93 ? -7.641 1.125 -1.155 1 94.12 93 GLN A CA 1
ATOM 719 C C . GLN A 1 93 ? -6.438 1.927 -1.638 1 94.12 93 GLN A C 1
ATOM 721 O O . GLN A 1 93 ? -5.289 1.563 -1.361 1 94.12 93 GLN A O 1
ATOM 726 N N . ASP A 1 94 ? -6.609 3.047 -2.311 1 94.5 94 ASP A N 1
ATOM 727 C CA . ASP A 1 94 ? -5.523 3.842 -2.871 1 94.5 94 ASP A CA 1
ATOM 728 C C . ASP A 1 94 ? -4.637 4.418 -1.77 1 94.5 94 ASP A C 1
ATOM 730 O O . ASP A 1 94 ? -3.408 4.414 -1.887 1 94.5 94 ASP A O 1
ATOM 734 N N . ALA A 1 95 ? -5.305 4.887 -0.755 1 96.56 95 ALA A N 1
ATOM 735 C CA . ALA A 1 95 ? -4.516 5.348 0.385 1 96.56 95 ALA A CA 1
ATOM 736 C C . ALA A 1 95 ? -3.758 4.191 1.032 1 96.56 95 ALA A C 1
ATOM 738 O O . ALA A 1 95 ? -2.645 4.371 1.531 1 96.56 95 ALA A O 1
ATOM 739 N N . GLY A 1 96 ? -4.352 3.01 1.073 1 97.75 96 GLY A N 1
ATOM 740 C CA . GLY A 1 96 ? -3.641 1.823 1.518 1 97.75 96 GLY A CA 1
ATOM 741 C C . GLY A 1 96 ? -2.367 1.562 0.733 1 97.75 96 GLY A C 1
ATOM 742 O O . GLY A 1 96 ? -1.316 1.294 1.318 1 97.75 96 GLY A O 1
ATOM 743 N N . VAL A 1 97 ? -2.463 1.652 -0.552 1 98.19 97 VAL A N 1
ATOM 744 C CA . VAL A 1 97 ? -1.288 1.488 -1.402 1 98.19 97 VAL A CA 1
ATOM 745 C C . VAL A 1 97 ? -0.201 2.473 -0.979 1 98.19 97 VAL A C 1
ATOM 747 O O . VAL A 1 97 ? 0.965 2.096 -0.834 1 98.19 97 VAL A O 1
ATOM 750 N N . GLU A 1 98 ? -0.572 3.68 -0.761 1 98.44 98 GLU A N 1
ATOM 751 C CA . GLU A 1 98 ? 0.383 4.719 -0.391 1 98.44 98 GLU A CA 1
ATOM 752 C C . GLU A 1 98 ? 1.058 4.402 0.94 1 98.44 98 GLU A C 1
ATOM 754 O O . GLU A 1 98 ? 2.275 4.535 1.071 1 98.44 98 GLU A O 1
ATOM 759 N N . VAL A 1 99 ? 0.268 3.982 1.882 1 98.62 99 VAL A N 1
ATOM 760 C CA . VAL A 1 99 ? 0.806 3.564 3.172 1 98.62 99 VAL A CA 1
ATOM 761 C C . VAL A 1 99 ? 1.776 2.4 2.975 1 98.62 99 VAL A C 1
ATOM 763 O O . VAL A 1 99 ? 2.859 2.381 3.564 1 98.62 99 VAL A O 1
ATOM 766 N N . GLY A 1 100 ? 1.371 1.44 2.166 1 98.62 100 GLY A N 1
ATOM 767 C CA . GLY A 1 100 ? 2.246 0.32 1.86 1 98.62 100 GLY A CA 1
ATOM 768 C C . GLY A 1 100 ? 3.545 0.74 1.197 1 98.62 100 GLY A C 1
ATOM 769 O O . GLY A 1 100 ? 4.617 0.244 1.55 1 98.62 100 GLY A O 1
ATOM 770 N N . LEU A 1 101 ? 3.453 1.609 0.189 1 98.5 101 LEU A N 1
ATOM 771 C CA . LEU A 1 101 ? 4.648 2.135 -0.46 1 98.5 101 LEU A CA 1
ATOM 772 C C . LEU A 1 101 ? 5.621 2.703 0.568 1 98.5 101 LEU A C 1
ATOM 774 O O . LEU A 1 101 ? 6.809 2.367 0.559 1 98.5 101 LEU A O 1
ATOM 778 N N . ALA A 1 102 ? 5.125 3.531 1.464 1 98.31 102 ALA A N 1
ATOM 779 C CA . ALA A 1 102 ? 5.953 4.16 2.49 1 98.31 102 ALA A CA 1
ATOM 780 C C . ALA A 1 102 ? 6.582 3.113 3.402 1 98.31 102 ALA A C 1
ATOM 782 O O . ALA A 1 102 ? 7.801 3.092 3.582 1 98.31 102 ALA A O 1
ATOM 783 N N . ALA A 1 103 ? 5.738 2.213 3.908 1 97.19 103 ALA A N 1
ATOM 784 C CA . ALA A 1 103 ? 6.211 1.184 4.832 1 97.19 103 ALA A CA 1
ATOM 785 C C . ALA A 1 103 ? 7.25 0.287 4.164 1 97.19 103 ALA A C 1
ATOM 787 O O . ALA A 1 103 ? 8.258 -0.067 4.781 1 97.19 103 ALA A O 1
ATOM 788 N N . GLY A 1 104 ? 7.02 -0.084 2.945 1 95.19 104 GLY A N 1
ATOM 789 C CA . GLY A 1 104 ? 7.949 -0.927 2.213 1 95.19 104 GLY A CA 1
ATOM 790 C C . GLY A 1 104 ? 9.297 -0.269 1.987 1 95.19 104 GLY A C 1
ATOM 791 O O . GLY A 1 104 ? 10.32 -0.952 1.892 1 95.19 104 GLY A O 1
ATOM 792 N N . ALA A 1 105 ? 9.281 1.054 1.891 1 95.19 105 ALA A N 1
ATOM 793 C CA . ALA A 1 105 ? 10.5 1.818 1.663 1 95.19 105 ALA A CA 1
ATOM 794 C C . ALA A 1 105 ? 11.133 2.254 2.984 1 95.19 105 ALA A C 1
ATOM 796 O O . ALA A 1 105 ? 12.156 2.936 2.994 1 95.19 105 ALA A O 1
ATOM 797 N N . GLY A 1 106 ? 10.461 1.918 4.141 1 94.5 106 GLY A N 1
ATOM 798 C CA . GLY A 1 106 ? 10.984 2.252 5.453 1 94.5 106 GLY A CA 1
ATOM 799 C C . GLY A 1 106 ? 10.625 3.654 5.902 1 94.5 106 GLY A C 1
ATOM 800 O O . GLY A 1 106 ? 11.227 4.188 6.836 1 94.5 106 GLY A O 1
ATOM 801 N N . VAL A 1 107 ? 9.773 4.297 5.215 1 97.12 107 VAL A N 1
ATOM 802 C CA . VAL A 1 107 ? 9.289 5.609 5.625 1 97.12 107 VAL A CA 1
ATOM 803 C C . VAL A 1 107 ? 8.242 5.449 6.727 1 97.12 107 VAL A C 1
ATOM 805 O O . VAL A 1 107 ? 7.254 4.727 6.555 1 97.12 107 VAL A O 1
ATOM 808 N N . PRO A 1 108 ? 8.453 6.105 7.895 1 98 108 PRO A N 1
ATOM 809 C CA . PRO A 1 108 ? 7.438 5.969 8.945 1 98 108 PRO A CA 1
ATOM 810 C C . PRO A 1 108 ? 6.102 6.598 8.555 1 98 108 PRO A C 1
ATOM 812 O O . PRO A 1 108 ? 6.07 7.602 7.84 1 98 108 PRO A O 1
ATOM 815 N N . VAL A 1 109 ? 5.02 5.973 9.086 1 98.5 109 VAL A N 1
ATOM 816 C CA . VAL A 1 109 ? 3.668 6.438 8.797 1 98.5 109 VAL A CA 1
ATOM 817 C C . VAL A 1 109 ? 2.963 6.828 10.094 1 98.5 109 VAL A C 1
ATOM 819 O O . VAL A 1 109 ? 2.951 6.059 11.055 1 98.5 109 VAL A O 1
ATOM 822 N N . LEU A 1 110 ? 2.465 8.039 10.164 1 98.69 110 LEU A N 1
ATOM 823 C CA . LEU A 1 110 ? 1.555 8.492 11.211 1 98.69 110 LEU A CA 1
ATOM 824 C C . LEU A 1 110 ? 0.104 8.391 10.758 1 98.69 110 LEU A C 1
ATOM 826 O O . LEU A 1 110 ? -0.28 8.992 9.75 1 98.69 110 LEU A O 1
ATOM 830 N N . GLY A 1 111 ? -0.67 7.621 11.461 1 98.25 111 GLY A N 1
ATOM 831 C CA . GLY A 1 111 ? -2.059 7.426 11.07 1 98.25 111 GLY A CA 1
ATOM 832 C C . GLY A 1 111 ? -3.025 8.266 11.891 1 98.25 111 GLY A C 1
ATOM 833 O O . GLY A 1 111 ? -3.039 8.188 13.117 1 98.25 111 GLY A O 1
ATOM 834 N N . ILE A 1 112 ? -3.826 9.023 11.211 1 97.69 112 ILE A N 1
ATOM 835 C CA . ILE A 1 112 ? -4.984 9.672 11.82 1 97.69 112 ILE A CA 1
ATOM 836 C C . ILE A 1 112 ? -6.227 8.812 11.609 1 97.69 112 ILE A C 1
ATOM 838 O O . ILE A 1 112 ? -6.73 8.703 10.484 1 97.69 112 ILE A O 1
ATOM 842 N N . ARG A 1 113 ? -6.688 8.305 12.609 1 94.44 113 ARG A N 1
ATOM 843 C CA . ARG A 1 113 ? -7.816 7.387 12.508 1 94.44 113 ARG A CA 1
ATOM 844 C C . ARG A 1 113 ? -9.102 8.133 12.172 1 94.44 113 ARG A C 1
ATOM 846 O O . ARG A 1 113 ? -9.43 9.133 12.812 1 94.44 113 ARG A O 1
ATOM 853 N N . GLY A 1 114 ? -9.859 7.68 11.234 1 92 114 GLY A N 1
ATOM 854 C CA . GLY A 1 114 ? -11.195 8.203 11 1 92 114 GLY A CA 1
ATOM 855 C C . GLY A 1 114 ? -12.164 7.883 12.125 1 92 114 GLY A C 1
ATOM 856 O O . GLY A 1 114 ? -12.031 6.855 12.797 1 92 114 GLY A O 1
ATOM 857 N N . PRO A 1 115 ? -13.109 8.766 12.422 1 85.81 115 PRO A N 1
ATOM 858 C CA . PRO A 1 115 ? -14 8.602 13.578 1 85.81 115 PRO A CA 1
ATOM 859 C C . PRO A 1 115 ? -14.703 7.246 13.586 1 85.81 115 PRO A C 1
ATOM 861 O O . PRO A 1 115 ? -14.945 6.684 14.656 1 85.81 115 PRO A O 1
ATOM 864 N N . LEU A 1 116 ? -15.023 6.594 12.516 1 84.75 116 LEU A N 1
ATOM 865 C CA . LEU A 1 116 ? -15.734 5.324 12.477 1 84.75 116 LEU A CA 1
ATOM 866 C C . LEU A 1 116 ? -14.914 4.262 11.758 1 84.75 116 LEU A C 1
ATOM 868 O O . LEU A 1 116 ? -15.445 3.217 11.367 1 84.75 116 LEU A O 1
ATOM 872 N N . GLU A 1 117 ? -13.656 4.609 11.711 1 87.62 117 GLU A N 1
ATOM 873 C CA . GLU A 1 117 ? -12.805 3.699 10.953 1 87.62 117 GLU A CA 1
ATOM 874 C C . GLU A 1 117 ? -12.281 2.566 11.828 1 87.62 117 GLU A C 1
ATOM 876 O O . GLU A 1 117 ? -11.859 2.799 12.961 1 87.62 117 GLU A O 1
ATOM 881 N N . GLY A 1 118 ? -12.406 1.316 11.336 1 85.69 118 GLY A N 1
ATOM 882 C CA . GLY A 1 118 ? -11.695 0.163 11.867 1 85.69 118 GLY A CA 1
ATOM 883 C C . GLY A 1 118 ? -10.609 -0.35 10.938 1 85.69 118 GLY A C 1
ATOM 884 O O . GLY A 1 118 ? -10.883 -1.138 10.031 1 85.69 118 GLY A O 1
ATOM 885 N N . PRO A 1 119 ? -9.438 0.239 11.117 1 86.44 119 PRO A N 1
ATOM 886 C CA . PRO A 1 119 ? -8.383 -0.236 10.219 1 86.44 119 PRO A CA 1
ATOM 887 C C . PRO A 1 119 ? -8.188 -1.748 10.289 1 86.44 119 PRO A C 1
ATOM 889 O O . PRO A 1 119 ? -8.227 -2.332 11.375 1 86.44 119 PRO A O 1
ATOM 892 N N . GLY A 1 120 ? -8.055 -2.301 9.117 1 88.06 120 GLY A N 1
ATOM 893 C CA . GLY A 1 120 ? -7.727 -3.717 9.086 1 88.06 120 GLY A CA 1
ATOM 894 C C . GLY A 1 120 ? -6.32 -4.016 9.562 1 88.06 120 GLY A C 1
ATOM 895 O O . GLY A 1 120 ? -5.574 -3.104 9.922 1 88.06 120 GLY A O 1
ATOM 896 N N . LEU A 1 121 ? -6.016 -5.262 9.578 1 89.31 121 LEU A N 1
ATOM 897 C CA . LEU A 1 121 ? -4.77 -5.766 10.148 1 89.31 121 LEU A CA 1
ATOM 898 C C . LEU A 1 121 ? -3.562 -5.141 9.453 1 89.31 121 LEU A C 1
ATOM 900 O O . LEU A 1 121 ? -2.627 -4.688 10.117 1 89.31 121 LEU A O 1
ATOM 904 N N . MET A 1 122 ? -3.57 -5.086 8.117 1 94.06 122 MET A N 1
ATOM 905 C CA . MET A 1 122 ? -2.406 -4.629 7.367 1 94.06 122 MET A CA 1
ATOM 906 C C . MET A 1 122 ? -2.219 -3.123 7.516 1 94.06 122 MET A C 1
ATOM 908 O O . MET A 1 122 ? -1.1 -2.65 7.723 1 94.06 122 MET A O 1
ATOM 912 N N . LEU A 1 123 ? -3.355 -2.383 7.395 1 93.88 123 LEU A N 1
ATOM 913 C CA . LEU A 1 123 ? -3.244 -0.939 7.574 1 93.88 123 LEU A CA 1
ATOM 914 C C . LEU A 1 123 ? -2.77 -0.603 8.984 1 93.88 123 LEU A C 1
ATOM 916 O O . LEU A 1 123 ? -1.849 0.198 9.164 1 93.88 123 LEU A O 1
ATOM 920 N N . HIS A 1 124 ? -3.402 -1.251 9.922 1 91.69 124 HIS A N 1
ATOM 921 C CA . HIS A 1 124 ? -3.016 -1.001 11.305 1 91.69 124 HIS A CA 1
ATOM 922 C C . HIS A 1 124 ? -1.54 -1.312 11.531 1 91.69 124 HIS A C 1
ATOM 924 O O . HIS A 1 124 ? -0.821 -0.523 12.148 1 91.69 124 HIS A O 1
ATOM 930 N N . GLY A 1 125 ? -1.094 -2.402 11 1 92.06 125 GLY A N 1
ATOM 931 C CA . GLY A 1 125 ? 0.271 -2.852 11.227 1 92.06 125 GLY A CA 1
ATOM 932 C C . GLY A 1 125 ? 1.304 -2.008 10.5 1 92.06 125 GLY A C 1
ATOM 933 O O . GLY A 1 125 ? 2.445 -1.892 10.953 1 92.06 125 GLY A O 1
ATOM 934 N N . ALA A 1 126 ? 0.926 -1.394 9.359 1 95.5 126 ALA A N 1
ATOM 935 C CA . ALA A 1 126 ? 1.864 -0.635 8.531 1 95.5 126 ALA A CA 1
ATOM 936 C C . ALA A 1 126 ? 2.066 0.772 9.086 1 95.5 126 ALA A C 1
ATOM 938 O O . ALA A 1 126 ? 2.998 1.475 8.688 1 95.5 126 ALA A O 1
ATOM 939 N N . VAL A 1 127 ? 1.166 1.173 9.953 1 95.44 127 VAL A N 1
ATOM 940 C CA . VAL A 1 127 ? 1.242 2.504 10.547 1 95.44 127 VAL A CA 1
ATOM 941 C C . VAL A 1 127 ? 2.104 2.459 11.805 1 95.44 127 VAL A C 1
ATOM 943 O O . VAL A 1 127 ? 1.918 1.591 12.664 1 95.44 127 VAL A O 1
ATOM 946 N N . SER A 1 128 ? 3.02 3.387 11.945 1 95.62 128 SER A N 1
ATOM 947 C CA . SER A 1 128 ? 3.971 3.41 13.055 1 95.62 128 SER A CA 1
ATOM 948 C C . SER A 1 128 ? 3.309 3.891 14.344 1 95.62 128 SER A C 1
ATOM 950 O O . SER A 1 128 ? 3.605 3.381 15.422 1 95.62 128 SER A O 1
ATOM 952 N N . VAL A 1 129 ? 2.523 4.93 14.203 1 95.75 129 VAL A N 1
ATOM 953 C CA . VAL A 1 129 ? 1.818 5.523 15.336 1 95.75 129 VAL A CA 1
ATOM 954 C C . VAL A 1 129 ? 0.418 5.953 14.906 1 95.75 129 VAL A C 1
ATOM 956 O O . VAL A 1 129 ? 0.244 6.531 13.828 1 95.75 129 VAL A O 1
ATOM 959 N N . TRP A 1 130 ? -0.513 5.605 15.742 1 95.38 130 TRP A N 1
ATOM 960 C CA . TRP A 1 130 ? -1.892 6.012 15.492 1 95.38 130 TRP A CA 1
ATOM 961 C C . TRP A 1 130 ? -2.316 7.117 16.453 1 95.38 130 TRP A C 1
ATOM 963 O O . TRP A 1 130 ? -1.984 7.078 17.641 1 95.38 130 TRP A O 1
ATOM 973 N N . VAL A 1 131 ? -3.041 8.094 15.953 1 95.12 131 VAL A N 1
ATOM 974 C CA . VAL A 1 131 ? -3.703 9.109 16.766 1 95.12 131 VAL A CA 1
ATOM 975 C C . VAL A 1 131 ? -5.176 9.203 16.391 1 95.12 131 VAL A C 1
ATOM 977 O O . VAL A 1 131 ? -5.582 8.711 15.328 1 95.12 131 VAL A O 1
ATOM 980 N N . ASP A 1 132 ? -5.977 9.891 17.172 1 92.94 132 ASP A N 1
ATOM 981 C CA . ASP A 1 132 ? -7.422 9.836 16.984 1 92.94 132 ASP A CA 1
ATOM 982 C C . ASP A 1 132 ? -7.941 11.125 16.344 1 92.94 132 ASP A C 1
ATOM 984 O O . ASP A 1 132 ? -9.133 11.242 16.062 1 92.94 132 ASP A O 1
ATOM 988 N N . GLY A 1 133 ? -7.027 12.094 16.094 1 92.38 133 GLY A N 1
ATOM 989 C CA . GLY A 1 133 ? -7.465 13.328 15.453 1 92.38 133 GLY A CA 1
ATOM 990 C C . GLY A 1 133 ? -6.328 14.109 14.828 1 92.38 133 GLY A C 1
ATOM 991 O O . GLY A 1 133 ? -5.16 13.875 15.141 1 92.38 133 GLY A O 1
ATOM 992 N N . ALA A 1 134 ? -6.734 14.992 13.93 1 95.56 134 ALA A N 1
ATOM 993 C CA . ALA A 1 134 ? -5.75 15.82 13.242 1 95.56 134 ALA A CA 1
ATOM 994 C C . ALA A 1 134 ? -4.996 16.719 14.227 1 95.56 134 ALA A C 1
ATOM 996 O O . ALA A 1 134 ? -3.803 16.969 14.047 1 95.56 134 ALA A O 1
ATOM 997 N N . GLU A 1 135 ? -5.695 17.203 15.258 1 95.81 135 GLU A N 1
ATOM 998 C CA . GLU A 1 135 ? -5.035 18.031 16.266 1 95.81 135 GLU A CA 1
ATOM 999 C C . GLU A 1 135 ? -3.961 17.25 17.016 1 95.81 135 GLU A C 1
ATOM 1001 O O . GLU A 1 135 ? -2.889 17.797 17.297 1 95.81 135 GLU A O 1
ATOM 1006 N N . ASP A 1 136 ? -4.309 15.992 17.328 1 96.31 136 ASP A N 1
ATOM 1007 C CA . ASP A 1 136 ? -3.316 15.133 17.969 1 96.31 136 ASP A CA 1
ATOM 1008 C C . ASP A 1 136 ? -2.102 14.922 17.062 1 96.31 136 ASP A C 1
ATOM 1010 O O . ASP A 1 136 ? -0.965 14.906 17.547 1 96.31 136 ASP A O 1
ATOM 1014 N N . ALA A 1 137 ? -2.346 14.75 15.805 1 97.94 137 ALA A N 1
ATOM 1015 C CA . ALA A 1 137 ? -1.26 14.562 14.852 1 97.94 137 ALA A CA 1
ATOM 1016 C C . ALA A 1 137 ? -0.355 15.789 14.797 1 97.94 137 ALA A C 1
ATOM 1018 O O . ALA A 1 137 ? 0.872 15.664 14.805 1 97.94 137 ALA A O 1
ATOM 1019 N N . LEU A 1 138 ? -0.945 16.953 14.75 1 97.81 138 LEU A N 1
ATOM 1020 C CA . LEU A 1 138 ? -0.181 18.203 14.695 1 97.81 138 LEU A CA 1
ATOM 1021 C C . LEU A 1 138 ? 0.663 18.375 15.953 1 97.81 138 LEU A C 1
ATOM 1023 O O . LEU A 1 138 ? 1.828 18.766 15.875 1 97.81 138 LEU A O 1
ATOM 1027 N N . ASP A 1 139 ? 0.032 18.078 17.062 1 97.56 139 ASP A N 1
ATOM 1028 C CA . ASP A 1 139 ? 0.764 18.156 18.312 1 97.56 139 ASP A CA 1
ATOM 1029 C C . ASP A 1 139 ? 1.964 17.219 18.312 1 97.56 139 ASP A C 1
ATOM 1031 O O . ASP A 1 139 ? 3.07 17.609 18.688 1 97.56 139 ASP A O 1
ATOM 1035 N N . LEU A 1 140 ? 1.708 16 17.906 1 98 140 LEU A N 1
ATOM 1036 C CA . LEU A 1 140 ? 2.76 14.992 17.875 1 98 140 LEU A CA 1
ATOM 1037 C C . LEU A 1 140 ? 3.895 15.43 16.953 1 98 140 LEU A C 1
ATOM 1039 O O . LEU A 1 140 ? 5.066 15.344 17.312 1 98 140 LEU A O 1
ATOM 1043 N N . VAL A 1 141 ? 3.564 15.883 15.734 1 97.88 141 VAL A N 1
ATOM 1044 C CA . VAL A 1 141 ? 4.578 16.328 14.781 1 97.88 141 VAL A CA 1
ATOM 1045 C C . VAL A 1 141 ? 5.359 17.5 15.375 1 97.88 141 VAL A C 1
ATOM 1047 O O . VAL A 1 141 ? 6.586 17.562 15.273 1 97.88 141 VAL A O 1
ATOM 1050 N N . GLY A 1 142 ? 4.648 18.438 16 1 97.88 142 GLY A N 1
ATOM 1051 C CA . GLY A 1 142 ? 5.324 19.562 16.641 1 97.88 142 GLY A CA 1
ATOM 1052 C C . GLY A 1 142 ? 6.359 19.125 17.656 1 97.88 142 GLY A C 1
ATOM 1053 O O . GLY A 1 142 ? 7.465 19.672 17.703 1 97.88 142 GLY A O 1
ATOM 1054 N N . ARG A 1 143 ? 5.992 18.203 18.469 1 97.69 143 ARG A N 1
ATOM 1055 C CA . ARG A 1 143 ? 6.895 17.734 19.516 1 97.69 143 ARG A CA 1
ATOM 1056 C C . ARG A 1 143 ? 8.086 17 18.922 1 97.69 143 ARG A C 1
ATOM 1058 O O . ARG A 1 143 ? 9.211 17.125 19.406 1 97.69 143 ARG A O 1
ATOM 1065 N N . VAL A 1 144 ? 7.82 16.219 17.906 1 97.31 144 VAL A N 1
ATOM 1066 C CA . VAL A 1 144 ? 8.906 15.531 17.234 1 97.31 144 VAL A CA 1
ATOM 1067 C C . VAL A 1 144 ? 9.867 16.547 16.625 1 97.31 144 VAL A C 1
ATOM 1069 O O . VAL A 1 144 ? 11.086 16.391 16.703 1 97.31 144 VAL A O 1
ATOM 1072 N N . LEU A 1 145 ? 9.312 17.594 16 1 96.81 145 LEU A N 1
ATOM 1073 C CA . LEU A 1 145 ? 10.141 18.641 15.406 1 96.81 145 LEU A CA 1
ATOM 1074 C C . LEU A 1 145 ? 11.008 19.312 16.469 1 96.81 145 LEU A C 1
ATOM 1076 O O . LEU A 1 145 ? 12.156 19.672 16.188 1 96.81 145 LEU A O 1
ATOM 1080 N N . ALA A 1 146 ? 10.445 19.516 17.625 1 96.12 146 ALA A N 1
ATOM 1081 C CA . ALA A 1 146 ? 11.211 20.109 18.719 1 96.12 146 ALA A CA 1
ATOM 1082 C C . ALA A 1 146 ? 12.398 19.219 19.109 1 96.12 146 ALA A C 1
ATOM 1084 O O . ALA A 1 146 ? 13.5 19.734 19.344 1 96.12 146 ALA A O 1
ATOM 1085 N N . HIS A 1 147 ? 12.125 17.922 19.203 1 95.81 147 HIS A N 1
ATOM 1086 C CA . HIS A 1 147 ? 13.219 17 19.5 1 95.81 147 HIS A CA 1
ATOM 1087 C C . HIS A 1 147 ? 14.273 17.031 18.406 1 95.81 147 HIS A C 1
ATOM 1089 O O . HIS A 1 147 ? 15.477 17.016 18.688 1 95.81 147 HIS A O 1
ATOM 1095 N N . ALA A 1 148 ? 13.805 17.109 17.172 1 93.56 148 ALA A N 1
ATOM 1096 C CA . ALA A 1 148 ? 14.742 17.172 16.047 1 93.56 148 ALA A CA 1
ATOM 1097 C C . ALA A 1 148 ? 15.586 18.438 16.125 1 93.56 148 ALA A C 1
ATOM 1099 O O . ALA A 1 148 ? 16.797 18.406 15.883 1 93.56 148 ALA A O 1
ATOM 1100 N N . ALA A 1 149 ? 14.969 19.531 16.375 1 93 149 ALA A N 1
ATOM 1101 C CA . ALA A 1 149 ? 15.664 20.812 16.484 1 93 149 ALA A CA 1
ATOM 1102 C C . ALA A 1 149 ? 16.719 20.766 17.594 1 93 149 ALA A C 1
ATOM 1104 O O . ALA A 1 149 ? 17.734 21.469 17.516 1 93 149 ALA A O 1
ATOM 1105 N N . ALA A 1 150 ? 16.531 19.875 18.578 1 94.25 150 ALA A N 1
ATOM 1106 C CA . ALA A 1 150 ? 17.469 19.719 19.688 1 94.25 150 ALA A CA 1
ATOM 1107 C C . ALA A 1 150 ? 18.406 18.547 19.438 1 94.25 150 ALA A C 1
ATOM 1109 O O . ALA A 1 150 ? 18.969 17.984 20.391 1 94.25 150 ALA A O 1
ATOM 1110 N N . ALA A 1 151 ? 18.453 18.078 18.219 1 92.75 151 ALA A N 1
ATOM 1111 C CA . ALA A 1 151 ? 19.359 17 17.781 1 92.75 151 ALA A CA 1
ATOM 1112 C C . ALA A 1 151 ? 19.031 15.695 18.5 1 92.75 151 ALA A C 1
ATOM 1114 O O . ALA A 1 151 ? 19.938 14.906 18.781 1 92.75 151 ALA A O 1
ATOM 1115 N N . TRP A 1 152 ? 17.828 15.555 18.969 1 93.5 152 TRP A N 1
ATOM 1116 C CA . TRP A 1 152 ? 17.281 14.328 19.531 1 93.5 152 TRP A CA 1
ATOM 1117 C C . TRP A 1 152 ? 17.906 14.008 20.875 1 93.5 152 TRP A C 1
ATOM 1119 O O . TRP A 1 152 ? 17.875 12.859 21.328 1 93.5 152 TRP A O 1
ATOM 1129 N N . ALA A 1 153 ? 18.484 14.953 21.484 1 94.5 153 ALA A N 1
ATOM 1130 C CA . ALA A 1 153 ? 19.297 14.758 22.688 1 94.5 153 ALA A CA 1
ATOM 1131 C C . ALA A 1 153 ? 18.453 14.172 23.828 1 94.5 153 ALA A C 1
ATOM 1133 O O . ALA A 1 153 ? 18.969 13.383 24.625 1 94.5 153 ALA A O 1
ATOM 1134 N N . THR A 1 154 ? 17.234 14.516 23.891 1 95.81 154 THR A N 1
ATOM 1135 C CA . THR A 1 154 ? 16.422 14.102 25.031 1 95.81 154 THR A CA 1
ATOM 1136 C C . THR A 1 154 ? 15.273 13.203 24.578 1 95.81 154 THR A C 1
ATOM 1138 O O . THR A 1 154 ? 14.281 13.055 25.297 1 95.81 154 THR A O 1
ATOM 1141 N N . LEU A 1 155 ? 15.336 12.617 23.391 1 96.12 155 LEU A N 1
ATOM 1142 C CA . LEU A 1 155 ? 14.234 11.82 22.859 1 96.12 155 LEU A CA 1
ATOM 1143 C C . LEU A 1 155 ? 13.961 10.617 23.766 1 96.12 155 LEU A C 1
ATOM 1145 O O . LEU A 1 155 ? 12.805 10.297 24.031 1 96.12 155 LEU A O 1
ATOM 1149 N N . ASN A 1 156 ? 14.969 10.016 24.234 1 95.44 156 ASN A N 1
ATOM 1150 C CA . ASN A 1 156 ? 14.82 8.82 25.047 1 95.44 156 ASN A CA 1
ATOM 1151 C C . ASN A 1 156 ? 14.109 9.133 26.359 1 95.44 156 ASN A C 1
ATOM 1153 O O . ASN A 1 156 ? 13.477 8.258 26.953 1 95.44 156 ASN A O 1
ATOM 1157 N N . ALA A 1 157 ? 14.195 10.359 26.859 1 96.31 157 ALA A N 1
ATOM 1158 C CA . ALA A 1 157 ? 13.578 10.781 28.109 1 96.31 157 ALA A CA 1
ATOM 1159 C C . ALA A 1 157 ? 12.156 11.297 27.875 1 96.31 157 ALA A C 1
ATOM 1161 O O . ALA A 1 157 ? 11.445 11.625 28.828 1 96.31 157 ALA A O 1
ATOM 1162 N N . GLU A 1 158 ? 11.711 11.406 26.641 1 97.06 158 GLU A N 1
ATOM 1163 C CA . GLU A 1 158 ? 10.359 11.828 26.297 1 97.06 158 GLU A CA 1
ATOM 1164 C C . GLU A 1 158 ? 9.312 10.914 26.922 1 97.06 158 GLU A C 1
ATOM 1166 O O . GLU A 1 158 ? 9.352 9.703 26.734 1 97.06 158 GLU A O 1
ATOM 1171 N N . PRO A 1 159 ? 8.383 11.43 27.734 1 96.12 159 PRO A N 1
ATOM 1172 C CA . PRO A 1 159 ? 7.43 10.57 28.438 1 96.12 159 PRO A CA 1
ATOM 1173 C C . PRO A 1 159 ? 6.379 9.969 27.516 1 96.12 159 PRO A C 1
ATOM 1175 O O . PRO A 1 159 ? 5.852 8.891 27.797 1 96.12 159 PRO A O 1
ATOM 1178 N N . ASP A 1 160 ? 6.055 10.664 26.516 1 96.31 160 ASP A N 1
ATOM 1179 C CA . ASP A 1 160 ? 5.051 10.195 25.562 1 96.31 160 ASP A CA 1
ATOM 1180 C C . ASP A 1 160 ? 5.629 9.133 24.625 1 96.31 160 ASP A C 1
ATOM 1182 O O . ASP A 1 160 ? 6.5 9.422 23.812 1 96.31 160 ASP A O 1
ATOM 1186 N N . ALA A 1 161 ? 5.09 7.965 24.656 1 95.81 161 ALA A N 1
ATOM 1187 C CA . ALA A 1 161 ? 5.617 6.84 23.891 1 95.81 161 ALA A CA 1
ATOM 1188 C C . ALA A 1 161 ? 5.43 7.059 22.391 1 95.81 161 ALA A C 1
ATOM 1190 O O . ALA A 1 161 ? 6.262 6.637 21.578 1 95.81 161 ALA A O 1
ATOM 1191 N N . ALA A 1 162 ? 4.332 7.719 22.031 1 95.44 162 ALA A N 1
ATOM 1192 C CA . ALA A 1 162 ? 4.074 7.996 20.625 1 95.44 162 ALA A CA 1
ATOM 1193 C C . ALA A 1 162 ? 5.16 8.898 20.031 1 95.44 162 ALA A C 1
ATOM 1195 O O . ALA A 1 162 ? 5.629 8.664 18.906 1 95.44 162 ALA A O 1
ATOM 1196 N N . VAL A 1 163 ? 5.543 9.875 20.797 1 97.19 163 VAL A N 1
ATOM 1197 C CA . VAL A 1 163 ? 6.598 10.781 20.359 1 97.19 163 VAL A CA 1
ATOM 1198 C C . VAL A 1 163 ? 7.922 10.023 20.25 1 97.19 163 VAL A C 1
ATOM 1200 O O . VAL A 1 163 ? 8.656 10.18 19.266 1 97.19 163 VAL A O 1
ATOM 1203 N N . ARG A 1 164 ? 8.211 9.141 21.203 1 97.62 164 ARG A N 1
ATOM 1204 C CA . ARG A 1 164 ? 9.438 8.352 21.172 1 97.62 164 ARG A CA 1
ATOM 1205 C C . ARG A 1 164 ? 9.461 7.43 19.953 1 97.62 164 ARG A C 1
ATOM 1207 O O . ARG A 1 164 ? 10.484 7.32 19.281 1 97.62 164 ARG A O 1
ATOM 1214 N N . ARG A 1 165 ? 8.359 6.898 19.703 1 96.62 165 ARG A N 1
ATOM 1215 C CA . ARG A 1 165 ? 8.281 5.938 18.609 1 96.62 165 ARG A CA 1
ATOM 1216 C C . ARG A 1 165 ? 8.461 6.625 17.266 1 96.62 165 ARG A C 1
ATOM 1218 O O . ARG A 1 165 ? 9.258 6.176 16.438 1 96.62 165 ARG A O 1
ATOM 1225 N N . LEU A 1 166 ? 7.711 7.68 17.078 1 97.06 166 LEU A N 1
ATOM 1226 C CA . LEU A 1 166 ? 7.816 8.375 15.805 1 97.06 166 LEU A CA 1
ATOM 1227 C C . LEU A 1 166 ? 9.188 9.016 15.641 1 97.06 166 LEU A C 1
ATOM 1229 O O . LEU A 1 166 ? 9.805 8.922 14.578 1 97.06 166 LEU A O 1
ATOM 1233 N N . GLY A 1 167 ? 9.617 9.695 16.719 1 96.69 167 GLY A N 1
ATOM 1234 C CA . GLY A 1 167 ? 10.953 10.266 16.688 1 96.69 167 GLY A CA 1
ATOM 1235 C C . GLY A 1 167 ? 12.031 9.234 16.422 1 96.69 167 GLY A C 1
ATOM 1236 O O . GLY A 1 167 ? 12.945 9.469 15.617 1 96.69 167 GLY A O 1
ATOM 1237 N N . GLY A 1 168 ? 11.945 8.078 17.078 1 96.06 168 GLY A N 1
ATOM 1238 C CA . GLY A 1 168 ? 12.891 7 16.844 1 96.06 168 GLY A CA 1
ATOM 1239 C C . GLY A 1 168 ? 12.898 6.508 15.414 1 96.06 168 GLY A C 1
ATOM 1240 O O . GLY A 1 168 ? 13.953 6.246 14.844 1 96.06 168 GLY A O 1
ATOM 1241 N N . ALA A 1 169 ? 11.75 6.398 14.836 1 95.19 169 ALA A N 1
ATOM 1242 C CA . ALA A 1 169 ? 11.633 5.957 13.453 1 95.19 169 ALA A CA 1
ATOM 1243 C C . ALA A 1 169 ? 12.281 6.957 12.5 1 95.19 169 ALA A C 1
ATOM 1245 O O . ALA A 1 169 ? 12.961 6.566 11.547 1 95.19 169 ALA A O 1
ATOM 1246 N N . LEU A 1 170 ? 12.086 8.195 12.773 1 95.25 170 LEU A N 1
ATOM 1247 C CA . LEU A 1 170 ? 12.664 9.25 11.938 1 95.25 170 LEU A CA 1
ATOM 1248 C C . LEU A 1 170 ? 14.18 9.273 12.07 1 95.25 170 LEU A C 1
ATOM 1250 O O . LEU A 1 170 ? 14.891 9.453 11.078 1 95.25 170 LEU A O 1
ATOM 1254 N N . LEU A 1 171 ? 14.641 9.086 13.258 1 91.88 171 LEU A N 1
ATOM 1255 C CA . LEU A 1 171 ? 16.078 9.07 13.531 1 91.88 171 LEU A CA 1
ATOM 1256 C C . LEU A 1 171 ? 16.75 7.914 12.797 1 91.88 171 LEU A C 1
ATOM 1258 O O . LEU A 1 171 ? 17.844 8.078 12.242 1 91.88 171 LEU A O 1
ATOM 1262 N N . ARG A 1 172 ? 16.172 6.785 12.711 1 90.69 172 ARG A N 1
ATOM 1263 C CA . ARG A 1 172 ? 16.75 5.605 12.062 1 90.69 172 ARG A CA 1
ATOM 1264 C C . ARG A 1 172 ? 16.812 5.797 10.547 1 90.69 172 ARG A C 1
ATOM 1266 O O . ARG A 1 172 ? 17.719 5.277 9.898 1 90.69 172 ARG A O 1
ATOM 1273 N N . ARG A 1 173 ? 15.906 6.465 10.055 1 88 173 ARG A N 1
ATOM 1274 C CA . ARG A 1 173 ? 15.867 6.668 8.617 1 88 173 ARG A CA 1
ATOM 1275 C C . ARG A 1 173 ? 16.953 7.637 8.164 1 88 173 ARG A C 1
ATOM 1277 O O . ARG A 1 173 ? 17.5 7.496 7.07 1 88 173 ARG A O 1
ATOM 1284 N N . LYS A 1 174 ? 17.25 8.703 8.844 1 77.12 174 LYS A N 1
ATOM 1285 C CA . LYS A 1 174 ? 18.234 9.711 8.469 1 77.12 174 LYS A CA 1
ATOM 1286 C C . LYS A 1 174 ? 19.656 9.188 8.648 1 77.12 174 LYS A C 1
ATOM 1288 O O . LYS A 1 174 ? 20.609 9.734 8.078 1 77.12 174 LYS A O 1
ATOM 1293 N N . GLY A 1 175 ? 19.859 8.07 9.312 1 66.25 175 GLY A N 1
ATOM 1294 C CA . GLY A 1 175 ? 21.188 7.508 9.5 1 66.25 175 GLY A CA 1
ATOM 1295 C C . GLY A 1 175 ? 21.484 6.359 8.555 1 66.25 175 GLY A C 1
ATOM 1296 O O . GLY A 1 175 ? 20.578 5.824 7.914 1 66.25 175 GLY A O 1
ATOM 1297 N N . MET B 1 1 ? 25.734 -42.125 -15.375 1 33.47 1 MET B N 1
ATOM 1298 C CA . MET B 1 1 ? 26 -40.688 -15.359 1 33.47 1 MET B CA 1
ATOM 1299 C C . MET B 1 1 ? 24.922 -39.938 -14.555 1 33.47 1 MET B C 1
ATOM 1301 O O . MET B 1 1 ? 23.734 -40.094 -14.812 1 33.47 1 MET B O 1
ATOM 1305 N N . PRO B 1 2 ? 25.172 -39.344 -13.352 1 37.75 2 PRO B N 1
ATOM 1306 C CA . PRO B 1 2 ? 24.047 -38.875 -12.555 1 37.75 2 PRO B CA 1
ATOM 1307 C C . PRO B 1 2 ? 23.266 -37.781 -13.266 1 37.75 2 PRO B C 1
ATOM 1309 O O . PRO B 1 2 ? 23.812 -37.062 -14.117 1 37.75 2 PRO B O 1
ATOM 1312 N N . LEU B 1 3 ? 21.922 -37.938 -13.422 1 41.28 3 LEU B N 1
ATOM 1313 C CA . LEU B 1 3 ? 21.062 -36.875 -13.953 1 41.28 3 LEU B CA 1
ATOM 1314 C C . LEU B 1 3 ? 21.453 -35.531 -13.383 1 41.28 3 LEU B C 1
ATOM 1316 O O . LEU B 1 3 ? 21.844 -35.406 -12.219 1 41.28 3 LEU B O 1
ATOM 1320 N N . PRO B 1 4 ? 21.875 -34.594 -14.164 1 39.53 4 PRO B N 1
ATOM 1321 C CA . PRO B 1 4 ? 22.25 -33.281 -13.625 1 39.53 4 PRO B CA 1
ATOM 1322 C C . PRO B 1 4 ? 21.312 -32.812 -12.516 1 39.53 4 PRO B C 1
ATOM 1324 O O . PRO B 1 4 ? 20.125 -33.094 -12.555 1 39.53 4 PRO B O 1
ATOM 1327 N N . GLU B 1 5 ? 21.703 -32.594 -11.352 1 38.5 5 GLU B N 1
ATOM 1328 C CA . GLU B 1 5 ? 20.922 -32.031 -10.25 1 38.5 5 GLU B CA 1
ATOM 1329 C C . GLU B 1 5 ? 20.188 -30.781 -10.68 1 38.5 5 GLU B C 1
ATOM 1331 O O . GLU B 1 5 ? 20.797 -29.797 -11.062 1 38.5 5 GLU B O 1
ATOM 1336 N N . PHE B 1 6 ? 19.047 -30.875 -11.516 1 39.47 6 PHE B N 1
ATOM 1337 C CA . PHE B 1 6 ? 18.156 -29.734 -11.664 1 39.47 6 PHE B CA 1
ATOM 1338 C C . PHE B 1 6 ? 18.109 -28.906 -10.383 1 39.47 6 PHE B C 1
ATOM 1340 O O . PHE B 1 6 ? 17.844 -29.438 -9.305 1 39.47 6 PHE B O 1
ATOM 1347 N N . SER B 1 7 ? 18.953 -28.031 -10.055 1 43.31 7 SER B N 1
ATOM 1348 C CA . SER B 1 7 ? 18.875 -27.141 -8.906 1 43.31 7 SER B CA 1
ATOM 1349 C C . SER B 1 7 ? 17.422 -26.859 -8.516 1 43.31 7 SER B C 1
ATOM 1351 O O . SER B 1 7 ? 16.641 -26.375 -9.344 1 43.31 7 SER B O 1
ATOM 1353 N N . SER B 1 8 ? 16.641 -27.656 -7.699 1 49.25 8 SER B N 1
ATOM 1354 C CA . SER B 1 8 ? 15.312 -27.875 -7.121 1 49.25 8 SER B CA 1
ATOM 1355 C C . SER B 1 8 ? 14.695 -26.547 -6.66 1 49.25 8 SER B C 1
ATOM 1357 O O . SER B 1 8 ? 13.711 -26.547 -5.914 1 49.25 8 SER B O 1
ATOM 1359 N N . GLU B 1 9 ? 15.336 -25.406 -6.711 1 59.16 9 GLU B N 1
ATOM 1360 C CA . GLU B 1 9 ? 14.805 -24.156 -6.164 1 59.16 9 GLU B CA 1
ATOM 1361 C C . GLU B 1 9 ? 13.57 -23.703 -6.93 1 59.16 9 GLU B C 1
ATOM 1363 O O . GLU B 1 9 ? 13.523 -23.797 -8.156 1 59.16 9 GLU B O 1
ATOM 1368 N N . ALA B 1 10 ? 12.484 -23.609 -6.277 1 67.06 10 ALA B N 1
ATOM 1369 C CA . ALA B 1 10 ? 11.25 -23.141 -6.895 1 67.06 10 ALA B CA 1
ATOM 1370 C C . ALA B 1 10 ? 11.516 -21.953 -7.805 1 67.06 10 ALA B C 1
ATOM 1372 O O . ALA B 1 10 ? 12.258 -21.031 -7.438 1 67.06 10 ALA B O 1
ATOM 1373 N N . PRO B 1 11 ? 10.953 -22.078 -9.023 1 81.62 11 PRO B N 1
ATOM 1374 C CA . PRO B 1 11 ? 11.266 -21.031 -9.984 1 81.62 11 PRO B CA 1
ATOM 1375 C C . PRO B 1 11 ? 10.82 -19.641 -9.516 1 81.62 11 PRO B C 1
ATOM 1377 O O . PRO B 1 11 ? 11.469 -18.641 -9.828 1 81.62 11 PRO B O 1
ATOM 1380 N N . LEU B 1 12 ? 9.688 -19.625 -8.734 1 95.06 12 LEU B N 1
ATOM 1381 C CA . LEU B 1 12 ? 9.195 -18.344 -8.227 1 95.06 12 LEU B CA 1
ATOM 1382 C C . LEU B 1 12 ? 8.555 -18.516 -6.852 1 95.06 12 LEU B C 1
ATOM 1384 O O . LEU B 1 12 ? 7.824 -19.469 -6.613 1 95.06 12 LEU B O 1
ATOM 1388 N N . THR B 1 13 ? 8.859 -17.688 -5.906 1 97.81 13 THR B N 1
ATOM 1389 C CA . THR B 1 13 ? 8.141 -17.547 -4.645 1 97.81 13 THR B CA 1
ATOM 1390 C C . THR B 1 13 ? 7.078 -16.469 -4.738 1 97.81 13 THR B C 1
ATOM 1392 O O . THR B 1 13 ? 7.383 -15.312 -5.039 1 97.81 13 THR B O 1
ATOM 1395 N N . ILE B 1 14 ? 5.82 -16.891 -4.445 1 98.38 14 ILE B N 1
ATOM 1396 C CA . ILE B 1 14 ? 4.707 -16 -4.738 1 98.38 14 ILE B CA 1
ATOM 1397 C C . ILE B 1 14 ? 3.881 -15.773 -3.473 1 98.38 14 ILE B C 1
ATOM 1399 O O . ILE B 1 14 ? 3.688 -16.703 -2.674 1 98.38 14 ILE B O 1
ATOM 1403 N N . TYR B 1 15 ? 3.424 -14.555 -3.309 1 98.56 15 TYR B N 1
ATOM 1404 C CA . TYR B 1 15 ? 2.434 -14.164 -2.312 1 98.56 15 TYR B CA 1
ATOM 1405 C C . TYR B 1 15 ? 1.181 -13.602 -2.977 1 98.56 15 TYR B C 1
ATOM 1407 O O . TYR B 1 15 ? 1.271 -12.836 -3.936 1 98.56 15 TYR B O 1
ATOM 1415 N N . VAL B 1 16 ? -0.002 -14.047 -2.504 1 98.5 16 VAL B N 1
ATOM 1416 C CA . VAL B 1 16 ? -1.258 -13.539 -3.051 1 98.5 16 VAL B CA 1
ATOM 1417 C C . VAL B 1 16 ? -1.917 -12.594 -2.045 1 98.5 16 VAL B C 1
ATOM 1419 O O . VAL B 1 16 ? -2.33 -13.023 -0.964 1 98.5 16 VAL B O 1
ATOM 1422 N N . ALA B 1 17 ? -1.946 -11.328 -2.406 1 98.12 17 ALA B N 1
ATOM 1423 C CA . ALA B 1 17 ? -2.658 -10.32 -1.625 1 98.12 17 ALA B CA 1
ATOM 1424 C C . ALA B 1 17 ? -4.145 -10.305 -1.975 1 98.12 17 ALA B C 1
ATOM 1426 O O . ALA B 1 17 ? -4.512 -10.094 -3.131 1 98.12 17 ALA B O 1
ATOM 1427 N N . GLY B 1 18 ? -4.988 -10.5 -1.03 1 94.19 18 GLY B N 1
ATOM 1428 C CA . GLY B 1 18 ? -6.422 -10.5 -1.262 1 94.19 18 GLY B CA 1
ATOM 1429 C C . GLY B 1 18 ? -7.234 -10.391 0.016 1 94.19 18 GLY B C 1
ATOM 1430 O O . GLY B 1 18 ? -6.711 -10.625 1.109 1 94.19 18 GLY B O 1
ATOM 1431 N N . SER B 1 19 ? -8.477 -10.062 -0.119 1 90.12 19 SER B N 1
ATOM 1432 C CA . SER B 1 19 ? -9.43 -9.945 0.985 1 90.12 19 SER B CA 1
ATOM 1433 C C . SER B 1 19 ? -9.688 -11.297 1.636 1 90.12 19 SER B C 1
ATOM 1435 O O . SER B 1 19 ? -9.773 -12.32 0.948 1 90.12 19 SER B O 1
ATOM 1437 N N . PHE B 1 20 ? -9.875 -11.273 2.896 1 83.38 20 PHE B N 1
ATOM 1438 C CA . PHE B 1 20 ? -10.289 -12.484 3.6 1 83.38 20 PHE B CA 1
ATOM 1439 C C . PHE B 1 20 ? -11.57 -13.055 2.992 1 83.38 20 PHE B C 1
ATOM 1441 O O . PHE B 1 20 ? -11.781 -14.266 3.016 1 83.38 20 PHE B O 1
ATOM 1448 N N . LYS B 1 21 ? -12.336 -12.203 2.412 1 84.62 21 LYS B N 1
ATOM 1449 C CA . LYS B 1 21 ? -13.57 -12.633 1.752 1 84.62 21 LYS B CA 1
ATOM 1450 C C . LYS B 1 21 ? -13.266 -13.57 0.586 1 84.62 21 LYS B C 1
ATOM 1452 O O . LYS B 1 21 ? -14.133 -14.328 0.15 1 84.62 21 LYS B O 1
ATOM 1457 N N . HIS B 1 22 ? -12.047 -13.492 0.07 1 89.81 22 HIS B N 1
ATOM 1458 C CA . HIS B 1 22 ? -11.656 -14.305 -1.081 1 89.81 22 HIS B CA 1
ATOM 1459 C C . HIS B 1 22 ? -10.797 -15.484 -0.657 1 89.81 22 HIS B C 1
ATOM 1461 O O . HIS B 1 22 ? -10.039 -16.031 -1.466 1 89.81 22 HIS B O 1
ATOM 1467 N N . LYS B 1 23 ? -10.867 -15.891 0.595 1 87.56 23 LYS B N 1
ATOM 1468 C CA . LYS B 1 23 ? -9.969 -16.906 1.117 1 87.56 23 LYS B CA 1
ATOM 1469 C C . LYS B 1 23 ? -10.008 -18.172 0.252 1 87.56 23 LYS B C 1
ATOM 1471 O O . LYS B 1 23 ? -8.969 -18.734 -0.073 1 87.56 23 LYS B O 1
ATOM 1476 N N . HIS B 1 24 ? -11.234 -18.625 -0.125 1 89 24 HIS B N 1
ATOM 1477 C CA . HIS B 1 24 ? -11.344 -19.844 -0.925 1 89 24 HIS B CA 1
ATOM 1478 C C . HIS B 1 24 ? -10.711 -19.672 -2.299 1 89 24 HIS B C 1
ATOM 1480 O O . HIS B 1 24 ? -10.008 -20.562 -2.783 1 89 24 HIS B O 1
ATOM 1486 N N . GLY B 1 25 ? -10.938 -18.516 -2.977 1 93.19 25 GLY B N 1
ATOM 1487 C CA . GLY B 1 25 ? -10.305 -18.234 -4.258 1 93.19 25 GLY B CA 1
ATOM 1488 C C . GLY B 1 25 ? -8.797 -18.156 -4.176 1 93.19 25 GLY B C 1
ATOM 1489 O O . GLY B 1 25 ? -8.086 -18.688 -5.035 1 93.19 25 GLY B O 1
ATOM 1490 N N . VAL B 1 26 ? -8.336 -17.531 -3.121 1 95.19 26 VAL B N 1
ATOM 1491 C CA . VAL B 1 26 ? -6.895 -17.406 -2.908 1 95.19 26 VAL B CA 1
ATOM 1492 C C . VAL B 1 26 ? -6.266 -18.781 -2.73 1 95.19 26 VAL B C 1
ATOM 1494 O O . VAL B 1 26 ? -5.219 -19.078 -3.312 1 95.19 26 VAL B O 1
ATOM 1497 N N . ARG B 1 27 ? -6.91 -19.641 -1.979 1 92.81 27 ARG B N 1
ATOM 1498 C CA . ARG B 1 27 ? -6.395 -20.984 -1.745 1 92.81 27 ARG B CA 1
ATOM 1499 C C . ARG B 1 27 ? -6.395 -21.812 -3.031 1 92.81 27 ARG B C 1
ATOM 1501 O O . ARG B 1 27 ? -5.445 -22.547 -3.303 1 92.81 27 ARG B O 1
ATOM 1508 N N . LEU B 1 28 ? -7.43 -21.688 -3.797 1 94.69 28 LEU B N 1
ATOM 1509 C CA . LEU B 1 28 ? -7.504 -22.422 -5.059 1 94.69 28 LEU B CA 1
ATOM 1510 C C . LEU B 1 28 ? -6.445 -21.922 -6.039 1 94.69 28 LEU B C 1
ATOM 1512 O O . LEU B 1 28 ? -5.805 -22.719 -6.727 1 94.69 28 LEU B O 1
ATOM 1516 N N . LEU B 1 29 ? -6.316 -20.578 -6.125 1 97 29 LEU B N 1
ATOM 1517 C CA . LEU B 1 29 ? -5.246 -20.016 -6.945 1 97 29 LEU B CA 1
ATOM 1518 C C . LEU B 1 29 ? -3.887 -20.547 -6.488 1 97 29 LEU B C 1
ATOM 1520 O O . LEU B 1 29 ? -3.049 -20.906 -7.316 1 97 29 LEU B O 1
ATOM 1524 N N . GLY B 1 30 ? -3.686 -20.578 -5.184 1 96.69 30 GLY B N 1
ATOM 1525 C CA . GLY B 1 30 ? -2.447 -21.109 -4.633 1 96.69 30 GLY B CA 1
ATOM 1526 C C . GLY B 1 30 ? -2.182 -22.547 -5.047 1 96.69 30 GLY B C 1
ATOM 1527 O O . GLY B 1 30 ? -1.045 -22.906 -5.363 1 96.69 30 GLY B O 1
ATOM 1528 N N . ARG B 1 31 ? -3.156 -23.375 -5.027 1 95.12 31 ARG B N 1
ATOM 1529 C CA . ARG B 1 31 ? -3.021 -24.766 -5.457 1 95.12 31 ARG B CA 1
ATOM 1530 C C . ARG B 1 31 ? -2.553 -24.844 -6.906 1 95.12 31 ARG B C 1
ATOM 1532 O O . ARG B 1 31 ? -1.662 -25.641 -7.23 1 95.12 31 ARG B O 1
ATOM 1539 N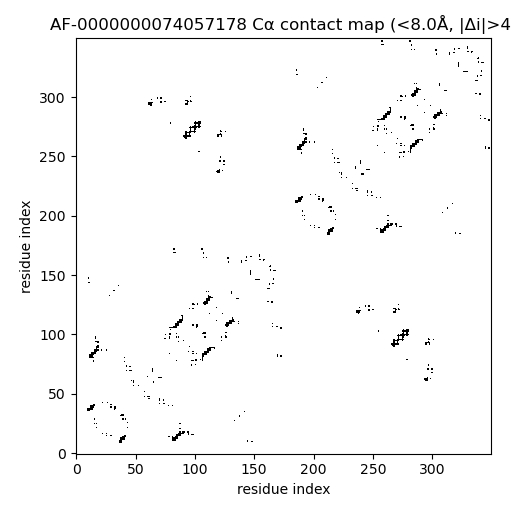 N . GLU B 1 32 ? -3.191 -24.047 -7.723 1 97 32 GLU B N 1
ATOM 1540 C CA . GLU B 1 32 ? -2.828 -24.031 -9.133 1 97 32 GLU B CA 1
ATOM 1541 C C . GLU B 1 32 ? -1.389 -23.562 -9.336 1 97 32 GLU B C 1
ATOM 1543 O O . GLU B 1 32 ? -0.66 -24.125 -10.156 1 97 32 GLU B O 1
ATOM 1548 N N . LEU B 1 33 ? -0.971 -22.562 -8.594 1 97.75 33 LEU B N 1
ATOM 1549 C CA . LEU B 1 33 ? 0.38 -22.031 -8.719 1 97.75 33 LEU B CA 1
ATOM 1550 C C . LEU B 1 33 ? 1.411 -23.031 -8.211 1 97.75 33 LEU B C 1
ATOM 1552 O O . LEU B 1 33 ? 2.486 -23.172 -8.805 1 97.75 33 LEU B O 1
ATOM 1556 N N . ARG B 1 34 ? 1.07 -23.781 -7.18 1 97 34 ARG B N 1
ATOM 1557 C CA . ARG B 1 34 ? 1.938 -24.859 -6.711 1 97 34 ARG B CA 1
ATOM 1558 C C . ARG B 1 34 ? 2.105 -25.922 -7.781 1 97 34 ARG B C 1
ATOM 1560 O O . ARG B 1 34 ? 3.197 -26.469 -7.953 1 97 34 ARG B O 1
ATOM 1567 N N . ALA B 1 35 ? 1.069 -26.203 -8.445 1 96.31 35 ALA B N 1
ATOM 1568 C CA . ALA B 1 35 ? 1.113 -27.219 -9.5 1 96.31 35 ALA B CA 1
ATOM 1569 C C . ALA B 1 35 ? 2.031 -26.766 -10.641 1 96.31 35 ALA B C 1
ATOM 1571 O O . ALA B 1 35 ? 2.582 -27.609 -11.359 1 96.31 35 ALA B O 1
ATOM 1572 N N . LEU B 1 36 ? 2.189 -25.453 -10.828 1 96.19 36 LEU B N 1
ATOM 1573 C CA . LEU B 1 36 ? 3.105 -24.906 -11.828 1 96.19 36 LEU B CA 1
ATOM 1574 C C . LEU B 1 36 ? 4.543 -24.938 -11.328 1 96.19 36 LEU B C 1
ATOM 1576 O O . LEU B 1 36 ? 5.469 -24.562 -12.047 1 96.19 36 LEU B O 1
ATOM 1580 N N . GLY B 1 37 ? 4.742 -25.344 -9.984 1 96.31 37 GLY B N 1
ATOM 1581 C CA . GLY B 1 37 ? 6.074 -25.469 -9.422 1 96.31 37 GLY B CA 1
ATOM 1582 C C . GLY B 1 37 ? 6.477 -24.281 -8.57 1 96.31 37 GLY B C 1
ATOM 1583 O O . GLY B 1 37 ? 7.629 -24.172 -8.156 1 96.31 37 GLY B O 1
ATOM 1584 N N . CYS B 1 38 ? 5.559 -23.344 -8.273 1 97.38 38 CYS B N 1
ATOM 1585 C CA . CYS B 1 38 ? 5.875 -22.156 -7.484 1 97.38 38 CYS B CA 1
ATOM 1586 C C . CYS B 1 38 ? 5.812 -22.469 -5.992 1 97.38 38 CYS B C 1
ATOM 1588 O O . CYS B 1 38 ? 5.117 -23.406 -5.574 1 97.38 38 CYS B O 1
ATOM 1590 N N . ARG B 1 39 ? 6.621 -21.75 -5.199 1 97.19 39 ARG B N 1
ATOM 1591 C CA . ARG B 1 39 ? 6.504 -21.719 -3.746 1 97.19 39 ARG B CA 1
ATOM 1592 C C . ARG B 1 39 ? 5.547 -20.625 -3.293 1 97.19 39 ARG B C 1
ATOM 1594 O O . ARG B 1 39 ? 5.637 -19.484 -3.752 1 97.19 39 ARG B O 1
ATOM 1601 N N . MET B 1 40 ? 4.645 -20.953 -2.338 1 97.12 40 MET B N 1
ATOM 1602 C CA . MET B 1 40 ? 3.654 -19.969 -1.888 1 97.12 40 MET B CA 1
ATOM 1603 C C . MET B 1 40 ? 3.963 -19.5 -0.473 1 97.12 40 MET B C 1
ATOM 1605 O O . MET B 1 40 ? 4.227 -20.312 0.417 1 97.12 40 MET B O 1
ATOM 1609 N N . LEU B 1 41 ? 4.004 -18.25 -0.269 1 96.94 41 LEU B N 1
ATOM 1610 C CA . LEU B 1 41 ? 3.865 -17.625 1.043 1 96.94 41 LEU B CA 1
ATOM 1611 C C . LEU B 1 41 ? 2.4 -17.344 1.359 1 96.94 41 LEU B C 1
ATOM 1613 O O . LEU B 1 41 ? 1.828 -16.375 0.858 1 96.94 41 LEU B O 1
ATOM 1617 N N . ASP B 1 42 ? 1.819 -18.188 2.162 1 93.75 42 ASP B N 1
ATOM 1618 C CA . ASP B 1 42 ? 0.367 -18.328 2.236 1 93.75 42 ASP B CA 1
ATOM 1619 C C . ASP B 1 42 ? -0.163 -17.812 3.57 1 93.75 42 ASP B C 1
ATOM 1621 O O . ASP B 1 42 ? -0.084 -18.5 4.586 1 93.75 42 ASP B O 1
ATOM 1625 N N . TRP B 1 43 ? -0.814 -16.641 3.551 1 90.19 43 TRP B N 1
ATOM 1626 C CA . TRP B 1 43 ? -1.361 -16.047 4.77 1 90.19 43 TRP B CA 1
ATOM 1627 C C . TRP B 1 43 ? -2.547 -16.859 5.281 1 90.19 43 TRP B C 1
ATOM 1629 O O . TRP B 1 43 ? -2.877 -16.812 6.469 1 90.19 43 TRP B O 1
ATOM 1639 N N . THR B 1 44 ? -3.26 -17.547 4.352 1 87 44 THR B N 1
ATOM 1640 C CA . THR B 1 44 ? -4.453 -18.281 4.758 1 87 44 THR B CA 1
ATOM 1641 C C . THR B 1 44 ? -4.094 -19.406 5.73 1 87 44 THR B C 1
ATOM 1643 O O . THR B 1 44 ? -4.961 -19.922 6.441 1 87 44 THR B O 1
ATOM 1646 N N . GLU B 1 45 ? -2.85 -19.75 5.727 1 83.75 45 GLU B N 1
ATOM 1647 C CA . GLU B 1 45 ? -2.375 -20.781 6.648 1 83.75 45 GLU B CA 1
ATOM 1648 C C . GLU B 1 45 ? -1.892 -20.156 7.961 1 83.75 45 GLU B C 1
ATOM 1650 O O . GLU B 1 45 ? -1.796 -20.844 8.977 1 83.75 45 GLU B O 1
ATOM 1655 N N . LYS B 1 46 ? -1.541 -18.922 7.93 1 81.31 46 LYS B N 1
ATOM 1656 C CA . LYS B 1 46 ? -1.007 -18.219 9.094 1 81.31 46 LYS B CA 1
ATOM 1657 C C . LYS B 1 46 ? -2.123 -17.562 9.898 1 81.31 46 LYS B C 1
ATOM 1659 O O . LYS B 1 46 ? -2.072 -17.531 11.133 1 81.31 46 LYS B O 1
ATOM 1664 N N . ALA B 1 47 ? -3.004 -17 9.18 1 75 47 ALA B N 1
ATOM 1665 C CA . ALA B 1 47 ? -4.125 -16.297 9.812 1 75 47 ALA B CA 1
ATOM 1666 C C . ALA B 1 47 ? -5.219 -17.281 10.211 1 75 47 ALA B C 1
ATOM 1668 O O . ALA B 1 47 ? -6.293 -17.312 9.602 1 75 47 ALA B O 1
ATOM 1669 N N . VAL B 1 48 ? -4.977 -18.094 11.172 1 75.56 48 VAL B N 1
ATOM 1670 C CA . VAL B 1 48 ? -5.945 -19.062 11.672 1 75.56 48 VAL B CA 1
ATOM 1671 C C . VAL B 1 48 ? -6.406 -18.656 13.07 1 75.56 48 VAL B C 1
ATOM 1673 O O . VAL B 1 48 ? -5.652 -18.781 14.039 1 75.56 48 VAL B O 1
ATOM 1676 N N . PRO B 1 49 ? -7.633 -18.062 13.016 1 74.75 49 PRO B N 1
ATOM 1677 C CA . PRO B 1 49 ? -8.141 -17.719 14.344 1 74.75 49 PRO B CA 1
ATOM 1678 C C . PRO B 1 49 ? -8.352 -18.938 15.234 1 74.75 49 PRO B C 1
ATOM 1680 O O . PRO B 1 49 ? -8.539 -20.062 14.727 1 74.75 49 PRO B O 1
ATOM 1683 N N . PRO B 1 50 ? -8.172 -18.719 16.562 1 78.06 50 PRO B N 1
ATOM 1684 C CA . PRO B 1 50 ? -8.453 -19.828 17.469 1 78.06 50 PRO B CA 1
ATOM 1685 C C . PRO B 1 50 ? -9.828 -20.453 17.219 1 78.06 50 PRO B C 1
ATOM 1687 O O . PRO B 1 50 ? -10.742 -19.766 16.75 1 78.06 50 PRO B O 1
ATOM 1690 N N . PRO B 1 51 ? -9.867 -21.828 17.438 1 80.31 51 PRO B N 1
ATOM 1691 C CA . PRO B 1 51 ? -11.172 -22.484 17.25 1 80.31 51 PRO B CA 1
ATOM 1692 C C . PRO B 1 51 ? -12.234 -21.953 18.203 1 80.31 51 PRO B C 1
ATOM 1694 O O . PRO B 1 51 ? -11.906 -21.422 19.281 1 80.31 51 PRO B O 1
ATOM 1697 N N . GLY B 1 52 ? -13.477 -21.922 17.781 1 83 52 GLY B N 1
ATOM 1698 C CA . GLY B 1 52 ? -14.602 -21.656 18.672 1 83 52 GLY B CA 1
ATOM 1699 C C . GLY B 1 52 ? -15.055 -20.219 18.641 1 83 52 GLY B C 1
ATOM 1700 O O . GLY B 1 52 ? -15.984 -19.844 19.375 1 83 52 GLY B O 1
ATOM 1701 N N . LEU B 1 53 ? -14.352 -19.469 17.891 1 79.5 53 LEU B N 1
ATOM 1702 C CA . LEU B 1 53 ? -14.766 -18.062 17.812 1 79.5 53 LEU B CA 1
ATOM 1703 C C . LEU B 1 53 ? -16.047 -17.922 17.016 1 79.5 53 LEU B C 1
ATOM 1705 O O . LEU B 1 53 ? -16.25 -18.625 16.016 1 79.5 53 LEU B O 1
ATOM 1709 N N . THR B 1 54 ? -16.922 -17.016 17.484 1 82.88 54 THR B N 1
ATOM 1710 C CA . THR B 1 54 ? -18.062 -16.625 16.672 1 82.88 54 THR B CA 1
ATOM 1711 C C . THR B 1 54 ? -17.594 -15.867 15.43 1 82.88 54 THR B C 1
ATOM 1713 O O . THR B 1 54 ? -16.453 -15.406 15.359 1 82.88 54 THR B O 1
ATOM 1716 N N . PRO B 1 55 ? -18.469 -15.781 14.445 1 73.25 55 PRO B N 1
ATOM 1717 C CA . PRO B 1 55 ? -18.094 -15.023 13.25 1 73.25 55 PRO B CA 1
ATOM 1718 C C . PRO B 1 55 ? -17.672 -13.594 13.578 1 73.25 55 PRO B C 1
ATOM 1720 O O . PRO B 1 55 ? -16.688 -13.094 13.008 1 73.25 55 PRO B O 1
ATOM 1723 N N . ALA B 1 56 ? -18.297 -12.953 14.492 1 76.69 56 ALA B N 1
ATOM 1724 C CA . ALA B 1 56 ? -17.953 -11.594 14.898 1 76.69 56 ALA B CA 1
ATOM 1725 C C . ALA B 1 56 ? -16.578 -11.555 15.547 1 76.69 56 ALA B C 1
ATOM 1727 O O . ALA B 1 56 ? -15.758 -10.672 15.25 1 76.69 56 ALA B O 1
ATOM 1728 N N . GLU B 1 57 ? -16.297 -12.5 16.406 1 76 57 GLU B N 1
ATOM 1729 C CA . GLU B 1 57 ? -15 -12.586 17.078 1 7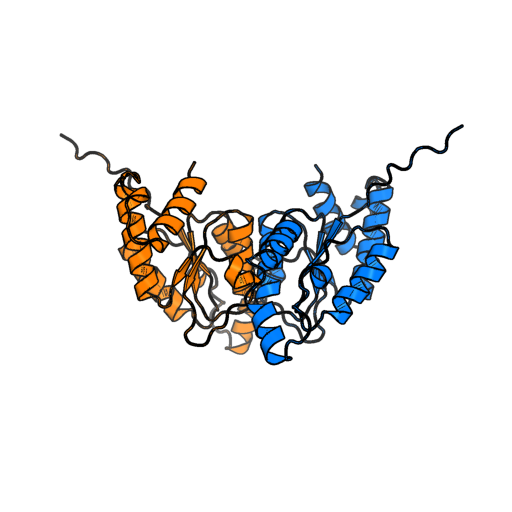6 57 GLU B CA 1
ATOM 1730 C C . GLU B 1 57 ? -13.883 -12.898 16.078 1 76 57 GLU B C 1
ATOM 1732 O O . GLU B 1 57 ? -12.773 -12.375 16.203 1 76 57 GLU B O 1
ATOM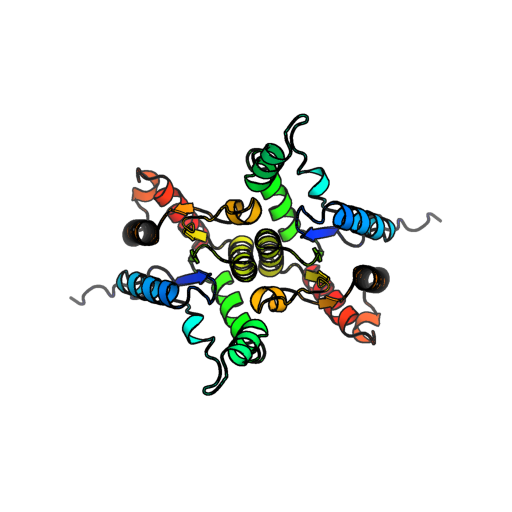 1737 N N . ARG B 1 58 ? -14.172 -13.711 15.188 1 72.75 58 ARG B N 1
ATOM 1738 C CA . ARG B 1 58 ? -13.203 -14.062 14.148 1 72.75 58 ARG B CA 1
ATOM 1739 C C . ARG B 1 58 ? -12.828 -12.844 13.312 1 72.75 58 ARG B C 1
ATOM 1741 O O . ARG B 1 58 ? -11.648 -12.633 13.008 1 72.75 58 ARG B O 1
ATOM 1748 N N . ARG B 1 59 ? -13.789 -12.062 13.047 1 69.31 59 ARG B N 1
ATOM 1749 C CA . ARG B 1 59 ? -13.539 -10.828 12.305 1 69.31 59 ARG B CA 1
ATOM 1750 C C . ARG B 1 59 ? -12.633 -9.891 13.086 1 69.31 59 ARG B C 1
ATOM 1752 O O . ARG B 1 59 ? -11.672 -9.344 12.539 1 69.31 59 ARG B O 1
ATOM 1759 N N . ILE B 1 60 ? -12.945 -9.742 14.32 1 71.88 60 ILE B N 1
ATOM 1760 C CA . ILE B 1 60 ? -12.141 -8.875 15.172 1 71.88 60 ILE B CA 1
ATOM 1761 C C . ILE B 1 60 ? -10.711 -9.391 15.242 1 71.88 60 ILE B C 1
ATOM 1763 O O . ILE B 1 60 ? -9.75 -8.617 15.156 1 71.88 60 ILE B O 1
ATOM 1767 N N . TRP B 1 61 ? -10.664 -10.695 15.398 1 72.19 61 TRP B N 1
ATOM 1768 C CA . TRP B 1 61 ? -9.336 -11.305 15.469 1 72.19 61 TRP B CA 1
ATOM 1769 C C . TRP B 1 61 ? -8.555 -11.055 14.188 1 72.19 61 TRP B C 1
ATOM 1771 O O . TRP B 1 61 ? -7.379 -10.672 14.234 1 72.19 61 TRP B O 1
ATOM 1781 N N . MET B 1 62 ? -9.18 -11.219 13.109 1 66.88 62 MET B N 1
ATOM 1782 C CA . MET B 1 62 ? -8.531 -11.094 11.812 1 66.88 62 MET B CA 1
ATOM 1783 C C . MET B 1 62 ? -8.156 -9.641 11.523 1 66.88 62 MET B C 1
ATOM 1785 O O . MET B 1 62 ? -7.129 -9.375 10.906 1 66.88 62 MET B O 1
ATOM 1789 N N . ASP B 1 63 ? -8.953 -8.773 12.078 1 67.12 63 ASP B N 1
ATOM 1790 C CA . ASP B 1 63 ? -8.766 -7.355 11.789 1 67.12 63 ASP B CA 1
ATOM 1791 C C . ASP B 1 63 ? -7.703 -6.746 12.703 1 67.12 63 ASP B C 1
ATOM 1793 O O . ASP B 1 63 ? -7.113 -5.715 12.375 1 67.12 63 ASP B O 1
ATOM 1797 N N . THR B 1 64 ? -7.453 -7.352 13.82 1 67.81 64 THR B N 1
ATOM 1798 C CA . THR B 1 64 ? -6.648 -6.66 14.82 1 67.81 64 THR B CA 1
ATOM 1799 C C . THR B 1 64 ? -5.332 -7.395 15.062 1 67.81 64 THR B C 1
ATOM 1801 O O . THR B 1 64 ? -4.484 -6.926 15.82 1 67.81 64 THR B O 1
ATOM 1804 N N . ASP B 1 65 ? -4.977 -8.281 14.305 1 69.62 65 ASP B N 1
ATOM 1805 C CA . ASP B 1 65 ? -3.771 -9.086 14.453 1 69.62 65 ASP B CA 1
ATOM 1806 C C . ASP B 1 65 ? -3.611 -9.57 15.898 1 69.62 65 ASP B C 1
ATOM 1808 O O . ASP B 1 65 ? -2.549 -9.398 16.5 1 69.62 65 ASP B O 1
ATOM 1812 N N . ARG B 1 66 ? -4.52 -10.086 16.516 1 61.69 66 ARG B N 1
ATOM 1813 C CA . ARG B 1 66 ? -4.496 -10.562 17.891 1 61.69 66 ARG B CA 1
ATOM 1814 C C . ARG B 1 66 ? -3.498 -11.703 18.062 1 61.69 66 ARG B C 1
ATOM 1816 O O . ARG B 1 66 ? -3.311 -12.203 19.172 1 61.69 66 ARG B O 1
ATOM 1823 N N . ASP B 1 67 ? -2.84 -12.062 17.078 1 65.62 67 ASP B N 1
ATOM 1824 C CA . ASP B 1 67 ? -1.72 -12.992 17.188 1 65.62 67 ASP B CA 1
ATOM 1825 C C . ASP B 1 67 ? -0.426 -12.25 17.531 1 65.62 67 ASP B C 1
ATOM 1827 O O . ASP B 1 67 ? 0.659 -12.68 17.125 1 65.62 67 ASP B O 1
ATOM 1831 N N . GLY B 1 68 ? -0.538 -11.141 18.203 1 68.06 68 GLY B N 1
ATOM 1832 C CA . GLY B 1 68 ? 0.636 -10.391 18.625 1 68.06 68 GLY B CA 1
ATOM 1833 C C . GLY B 1 68 ? 1.378 -9.742 17.469 1 68.06 68 GLY B C 1
ATOM 1834 O O . GLY B 1 68 ? 2.604 -9.617 17.5 1 68.06 68 GLY B O 1
ATOM 1835 N N . GLY B 1 69 ? 0.73 -9.641 16.422 1 81.19 69 GLY B N 1
ATOM 1836 C CA . GLY B 1 69 ? 1.354 -8.977 15.289 1 81.19 69 GLY B CA 1
ATOM 1837 C C . GLY B 1 69 ? 2.037 -9.938 14.336 1 81.19 69 GLY B C 1
ATOM 1838 O O . GLY B 1 69 ? 2.746 -9.516 13.422 1 81.19 69 GLY B O 1
ATOM 1839 N N . GLN B 1 70 ? 1.837 -11.211 14.531 1 85.62 70 GLN B N 1
ATOM 1840 C CA . GLN B 1 70 ? 2.58 -12.203 13.758 1 85.62 70 GLN B CA 1
ATOM 1841 C C . GLN B 1 70 ? 2.033 -12.32 12.336 1 85.62 70 GLN B C 1
ATOM 1843 O O . GLN B 1 70 ? 2.785 -12.578 11.391 1 85.62 70 GLN B O 1
ATOM 1848 N N . VAL B 1 71 ? 0.713 -12.188 12.203 1 88.31 71 VAL B N 1
ATOM 1849 C CA . VAL B 1 71 ? 0.136 -12.297 10.867 1 88.31 71 VAL B CA 1
ATOM 1850 C C . VAL B 1 71 ? 0.581 -11.109 10.023 1 88.31 71 VAL B C 1
ATOM 1852 O O . VAL B 1 71 ? 1.003 -11.273 8.875 1 88.31 71 VAL B O 1
ATOM 1855 N N . TYR B 1 72 ? 0.547 -9.953 10.633 1 91.88 72 TYR B N 1
ATOM 1856 C CA . TYR B 1 72 ? 1.045 -8.781 9.914 1 91.88 72 TYR B CA 1
ATOM 1857 C C . TYR B 1 72 ? 2.504 -8.969 9.516 1 91.88 72 TYR B C 1
ATOM 1859 O O . TYR B 1 72 ? 2.877 -8.703 8.367 1 91.88 72 TYR B O 1
ATOM 1867 N N . ALA B 1 73 ? 3.301 -9.359 10.477 1 92.94 73 ALA B N 1
ATOM 1868 C CA . ALA B 1 73 ? 4.727 -9.539 10.203 1 92.94 73 ALA B CA 1
ATOM 1869 C C . ALA B 1 73 ? 4.945 -10.523 9.055 1 92.94 73 ALA B C 1
ATOM 1871 O O . ALA B 1 73 ? 5.785 -10.289 8.188 1 92.94 73 ALA B O 1
ATOM 1872 N N . PHE B 1 74 ? 4.219 -11.617 9.086 1 93.69 74 PHE B N 1
ATOM 1873 C CA . PHE B 1 74 ? 4.328 -12.602 8.016 1 93.69 74 PHE B CA 1
ATOM 1874 C C . PHE B 1 74 ? 3.953 -11.992 6.672 1 93.69 74 PHE B C 1
ATOM 1876 O O . PHE B 1 74 ? 4.707 -12.109 5.703 1 93.69 74 PHE B O 1
ATOM 1883 N N . CYS B 1 75 ? 2.824 -11.32 6.629 1 95.31 75 CYS B N 1
ATOM 1884 C CA . CYS B 1 75 ? 2.326 -10.75 5.383 1 95.31 75 CYS B CA 1
ATOM 1885 C C . CYS B 1 75 ? 3.256 -9.656 4.871 1 95.31 75 CYS B C 1
ATOM 1887 O O . CYS B 1 75 ? 3.561 -9.602 3.678 1 95.31 75 CYS B O 1
ATOM 1889 N N . ARG B 1 76 ? 3.639 -8.828 5.762 1 96.44 76 ARG B N 1
ATOM 1890 C CA . ARG B 1 76 ? 4.582 -7.777 5.391 1 96.44 76 ARG B CA 1
ATOM 1891 C C . ARG B 1 76 ? 5.848 -8.367 4.781 1 96.44 76 ARG B C 1
ATOM 1893 O O . ARG B 1 76 ? 6.27 -7.961 3.695 1 96.44 76 ARG B O 1
ATOM 1900 N N . ASN B 1 77 ? 6.441 -9.305 5.477 1 96.88 77 ASN B N 1
ATOM 1901 C CA . ASN B 1 77 ? 7.672 -9.914 4.984 1 96.88 77 ASN B CA 1
ATOM 1902 C C . ASN B 1 77 ? 7.461 -10.609 3.645 1 96.88 77 ASN B C 1
ATOM 1904 O O . ASN B 1 77 ? 8.328 -10.547 2.766 1 96.88 77 ASN B O 1
ATOM 1908 N N . ALA B 1 78 ? 6.414 -11.289 3.531 1 97.69 78 ALA B N 1
ATOM 1909 C CA . ALA B 1 78 ? 6.09 -11.945 2.27 1 97.69 78 ALA B CA 1
ATOM 1910 C C . ALA B 1 78 ? 6.035 -10.945 1.123 1 97.69 78 ALA B C 1
ATOM 1912 O O . ALA B 1 78 ? 6.613 -11.172 0.059 1 97.69 78 ALA B O 1
ATOM 1913 N N . CYS B 1 79 ? 5.383 -9.805 1.34 1 98.25 79 CYS B N 1
ATOM 1914 C CA . CYS B 1 79 ? 5.246 -8.789 0.302 1 98.25 79 CYS B CA 1
ATOM 1915 C C . CYS B 1 79 ? 6.602 -8.195 -0.065 1 98.25 79 CYS B C 1
ATOM 1917 O O . CYS B 1 79 ? 6.844 -7.859 -1.226 1 98.25 79 CYS B O 1
ATOM 1919 N N . LEU B 1 80 ? 7.461 -8.117 0.902 1 97.62 80 LEU B N 1
ATOM 1920 C CA . LEU B 1 80 ? 8.75 -7.465 0.699 1 97.62 80 LEU B CA 1
ATOM 1921 C C . LEU B 1 80 ? 9.734 -8.406 0.016 1 97.62 80 LEU B C 1
ATOM 1923 O O . LEU B 1 80 ? 10.664 -7.957 -0.663 1 97.62 80 LEU B O 1
ATOM 1927 N N . THR B 1 81 ? 9.539 -9.758 0.132 1 97.12 81 THR B N 1
ATOM 1928 C CA . THR B 1 81 ? 10.625 -10.656 -0.239 1 97.12 81 THR B CA 1
ATOM 1929 C C . THR B 1 81 ? 10.188 -11.602 -1.354 1 97.12 81 THR B C 1
ATOM 1931 O O . THR B 1 81 ? 11.023 -12.25 -1.991 1 97.12 81 THR B O 1
ATOM 1934 N N . ALA B 1 82 ? 8.93 -11.75 -1.606 1 97.81 82 ALA B N 1
ATOM 1935 C CA . ALA B 1 82 ? 8.477 -12.617 -2.688 1 97.81 82 ALA B CA 1
ATOM 1936 C C . ALA B 1 82 ? 9.086 -12.203 -4.023 1 97.81 82 ALA B C 1
ATOM 1938 O O . ALA B 1 82 ? 9.531 -11.062 -4.18 1 97.81 82 ALA B O 1
ATOM 1939 N N . ASP B 1 83 ? 9.195 -13.164 -4.906 1 97.62 83 ASP B N 1
ATOM 1940 C CA . ASP B 1 83 ? 9.57 -12.812 -6.27 1 97.62 83 ASP B CA 1
ATOM 1941 C C . ASP B 1 83 ? 8.445 -12.055 -6.977 1 97.62 83 ASP B C 1
ATOM 1943 O O . ASP B 1 83 ? 8.703 -11.188 -7.809 1 97.62 83 ASP B O 1
ATOM 1947 N N . LEU B 1 84 ? 7.262 -12.43 -6.633 1 98.31 84 LEU B N 1
ATOM 1948 C CA . LEU B 1 84 ? 6.055 -11.898 -7.25 1 98.31 84 LEU B CA 1
ATOM 1949 C C . LEU B 1 84 ? 4.914 -11.828 -6.242 1 98.31 84 LEU B C 1
ATOM 1951 O O . LEU B 1 84 ? 4.707 -12.766 -5.461 1 98.31 84 LEU B O 1
ATOM 1955 N N . VAL B 1 85 ? 4.199 -10.719 -6.258 1 98.75 85 VAL B N 1
ATOM 1956 C CA . VAL B 1 85 ? 2.941 -10.594 -5.527 1 98.75 85 VAL B CA 1
ATOM 1957 C C . VAL B 1 85 ? 1.775 -10.555 -6.512 1 98.75 85 VAL B C 1
ATOM 1959 O O . VAL B 1 85 ? 1.849 -9.883 -7.543 1 98.75 85 VAL B O 1
ATOM 1962 N N . ILE B 1 86 ? 0.728 -11.328 -6.238 1 98.81 86 ILE B N 1
ATOM 1963 C CA . ILE B 1 86 ? -0.488 -11.297 -7.043 1 98.81 86 ILE B CA 1
ATOM 1964 C C . ILE B 1 86 ? -1.611 -10.625 -6.254 1 98.81 86 ILE B C 1
ATOM 1966 O O . ILE B 1 86 ? -1.923 -11.039 -5.133 1 98.81 86 ILE B O 1
ATOM 1970 N N . TYR B 1 87 ? -2.15 -9.547 -6.758 1 98.75 87 TYR B N 1
ATOM 1971 C CA . TYR B 1 87 ? -3.352 -8.922 -6.219 1 98.75 87 TYR B CA 1
ATOM 1972 C C . TYR B 1 87 ? -4.605 -9.625 -6.715 1 98.75 87 TYR B C 1
ATOM 1974 O O . TYR B 1 87 ? -4.84 -9.719 -7.922 1 98.75 87 TYR B O 1
ATOM 1982 N N . TYR B 1 88 ? -5.406 -10.109 -5.793 1 98.06 88 TYR B N 1
ATOM 1983 C CA . TYR B 1 88 ? -6.668 -10.781 -6.098 1 98.06 88 TYR B CA 1
ATOM 1984 C C . TYR B 1 88 ? -7.848 -9.836 -5.883 1 98.06 88 TYR B C 1
ATOM 1986 O O . TYR B 1 88 ? -8.289 -9.633 -4.746 1 98.06 88 TYR B O 1
ATOM 1994 N N . GLY B 1 89 ? -8.289 -9.359 -6.957 1 95.62 89 GLY B N 1
ATOM 1995 C CA . GLY B 1 89 ? -9.391 -8.414 -6.887 1 95.62 89 GLY B CA 1
ATOM 1996 C C . GLY B 1 89 ? -10.75 -9.078 -6.918 1 95.62 89 GLY B C 1
ATOM 1997 O O . GLY B 1 89 ? -10.891 -10.203 -7.395 1 95.62 89 GLY B O 1
ATOM 1998 N N . ALA B 1 90 ? -11.828 -8.289 -6.422 1 94.88 90 ALA B N 1
ATOM 1999 C CA . ALA B 1 90 ? -11.82 -6.973 -5.789 1 94.88 90 ALA B CA 1
ATOM 2000 C C . ALA B 1 90 ? -11.445 -7.074 -4.316 1 94.88 90 ALA B C 1
ATOM 2002 O O . ALA B 1 90 ? -11.898 -7.984 -3.615 1 94.88 90 ALA B O 1
ATOM 2003 N N . SER B 1 91 ? -10.547 -6.25 -3.877 1 95.06 91 SER B N 1
ATOM 2004 C CA . SER B 1 91 ? -10.156 -6.223 -2.471 1 95.06 91 SER B CA 1
ATOM 2005 C C . SER B 1 91 ? -10.125 -4.793 -1.938 1 95.06 91 SER B C 1
ATOM 2007 O O . SER B 1 91 ? -10.312 -3.838 -2.693 1 95.06 91 SER B O 1
ATOM 2009 N N . GLY B 1 92 ? -9.922 -4.699 -0.626 1 93.31 92 GLY B N 1
ATOM 2010 C CA . GLY B 1 92 ? -10.023 -3.398 0.018 1 93.31 92 GLY B CA 1
ATOM 2011 C C . GLY B 1 92 ? -8.68 -2.82 0.412 1 93.31 92 GLY B C 1
ATOM 2012 O O . GLY B 1 92 ? -7.672 -3.055 -0.263 1 93.31 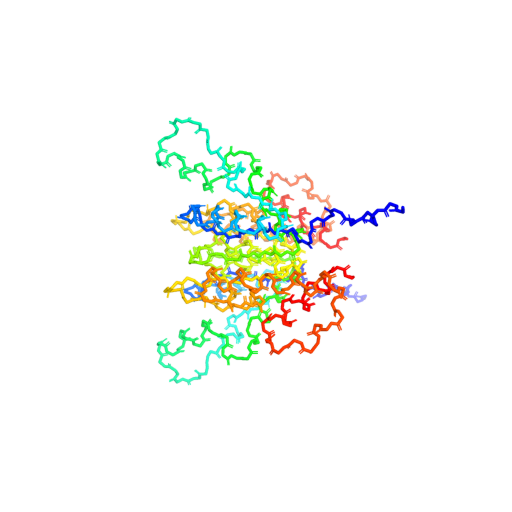92 GLY B O 1
ATOM 2013 N N . GLN B 1 93 ? -8.711 -2.025 1.403 1 94.06 93 GLN B N 1
ATOM 2014 C CA . GLN B 1 93 ? -7.602 -1.206 1.871 1 94.06 93 GLN B CA 1
ATOM 2015 C C . GLN B 1 93 ? -6.41 -2.072 2.271 1 94.06 93 GLN B C 1
ATOM 2017 O O . GLN B 1 93 ? -5.27 -1.768 1.919 1 94.06 93 GLN B O 1
ATOM 2022 N N . ASP B 1 94 ? -6.602 -3.18 2.961 1 94.38 94 ASP B N 1
ATOM 2023 C CA . ASP B 1 94 ? -5.52 -4.031 3.449 1 94.38 94 ASP B CA 1
ATOM 2024 C C . ASP B 1 94 ? -4.742 -4.645 2.289 1 94.38 94 ASP B C 1
ATOM 2026 O O . ASP B 1 94 ? -3.51 -4.703 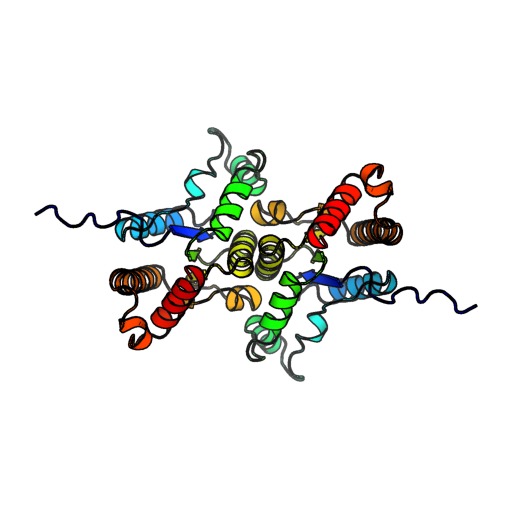2.324 1 94.38 94 ASP B O 1
ATOM 2030 N N . ALA B 1 95 ? -5.496 -5.07 1.323 1 96.56 95 ALA B N 1
ATOM 2031 C CA . ALA B 1 95 ? -4.812 -5.57 0.133 1 96.56 95 ALA B CA 1
ATOM 2032 C C . ALA B 1 95 ? -4.039 -4.453 -0.565 1 96.56 95 ALA B C 1
ATOM 2034 O O . ALA B 1 95 ? -2.973 -4.691 -1.138 1 96.56 95 ALA B O 1
ATOM 2035 N N . GLY B 1 96 ? -4.574 -3.25 -0.563 1 97.75 96 GLY B N 1
ATOM 2036 C CA . GLY B 1 96 ? -3.83 -2.1 -1.055 1 97.75 96 GLY B CA 1
ATOM 2037 C C . GLY B 1 96 ? -2.496 -1.909 -0.359 1 97.75 96 GLY B C 1
ATOM 2038 O O . GLY B 1 96 ? -1.475 -1.692 -1.014 1 97.75 96 GLY B O 1
ATOM 2039 N N . VAL B 1 97 ? -2.51 -2 0.933 1 98.12 97 VAL B N 1
ATOM 2040 C CA . VAL B 1 97 ? -1.273 -1.896 1.7 1 98.12 97 VAL B CA 1
ATOM 2041 C C . VAL B 1 97 ? -0.269 -2.934 1.207 1 98.12 97 VAL B C 1
ATOM 2043 O O . VAL B 1 97 ? 0.903 -2.619 0.986 1 98.12 97 VAL B O 1
ATOM 2046 N N . GLU B 1 98 ? -0.717 -4.117 1.018 1 98.38 98 GLU B N 1
ATOM 2047 C CA . GLU B 1 98 ? 0.155 -5.207 0.585 1 98.38 98 GLU B CA 1
ATOM 2048 C C . GLU B 1 98 ? 0.755 -4.922 -0.789 1 98.38 98 GLU B C 1
ATOM 2050 O O . GLU B 1 98 ? 1.952 -5.121 -1.003 1 98.38 98 GLU B O 1
ATOM 2055 N N . VAL B 1 99 ? -0.073 -4.457 -1.677 1 98.62 99 VAL B N 1
ATOM 2056 C CA . VAL B 1 99 ? 0.397 -4.066 -3.002 1 98.62 99 VAL B CA 1
ATOM 2057 C C . VAL B 1 99 ? 1.435 -2.953 -2.873 1 98.62 99 VAL B C 1
ATOM 2059 O O . VAL B 1 99 ? 2.475 -2.986 -3.535 1 98.62 99 VAL B O 1
ATOM 2062 N N . GLY B 1 100 ? 1.136 -1.975 -2.039 1 98.62 100 GLY B N 1
ATOM 2063 C CA . GLY B 1 100 ? 2.082 -0.898 -1.798 1 98.62 100 GLY B CA 1
ATOM 2064 C C . GLY B 1 100 ? 3.4 -1.382 -1.223 1 98.62 100 GLY B C 1
ATOM 2065 O O . GLY B 1 100 ? 4.469 -0.936 -1.646 1 98.62 100 GLY B O 1
ATOM 2066 N N . LEU B 1 101 ? 3.33 -2.25 -0.211 1 98.5 101 LEU B N 1
ATOM 2067 C CA . LEU B 1 101 ? 4.539 -2.834 0.358 1 98.5 101 LEU B CA 1
ATOM 2068 C C . LEU B 1 101 ? 5.41 -3.449 -0.732 1 98.5 101 LEU B C 1
ATOM 2070 O O . LEU B 1 101 ? 6.609 -3.17 -0.806 1 98.5 101 LEU B O 1
ATOM 2074 N N . ALA B 1 102 ? 4.812 -4.25 -1.59 1 98.31 102 ALA B N 1
ATOM 2075 C CA . ALA B 1 102 ? 5.539 -4.918 -2.668 1 98.31 102 ALA B CA 1
ATOM 2076 C C . ALA B 1 102 ? 6.156 -3.904 -3.625 1 98.31 102 ALA B C 1
ATOM 2078 O O . ALA B 1 102 ? 7.359 -3.949 -3.895 1 98.31 102 ALA B O 1
ATOM 2079 N N . ALA B 1 103 ? 5.332 -2.965 -4.074 1 97.31 103 ALA B N 1
ATOM 2080 C CA . ALA B 1 103 ? 5.789 -1.959 -5.027 1 97.31 103 ALA B CA 1
ATOM 2081 C C . ALA B 1 103 ? 6.922 -1.12 -4.438 1 97.31 103 ALA B C 1
ATOM 2083 O O . ALA B 1 103 ? 7.902 -0.822 -5.121 1 97.31 103 ALA B O 1
ATOM 2084 N N . GLY B 1 104 ? 6.793 -0.738 -3.201 1 95.25 104 GLY B N 1
ATOM 2085 C CA . GLY B 1 104 ? 7.82 0.053 -2.539 1 95.25 104 GLY B CA 1
ATOM 2086 C C . GLY B 1 104 ? 9.141 -0.676 -2.404 1 95.25 104 GLY B C 1
ATOM 2087 O O . GLY B 1 104 ? 10.203 -0.049 -2.389 1 95.25 104 GLY B O 1
ATOM 2088 N N . ALA B 1 105 ? 9.055 -1.999 -2.309 1 95.19 105 ALA B N 1
ATOM 2089 C CA . ALA B 1 105 ? 10.25 -2.826 -2.162 1 95.19 105 ALA B CA 1
ATOM 2090 C C . ALA B 1 105 ? 10.766 -3.287 -3.521 1 95.19 105 ALA B C 1
ATOM 2092 O O . ALA B 1 105 ? 11.758 -4.02 -3.602 1 95.19 105 ALA B O 1
ATOM 2093 N N . GLY B 1 106 ? 10.031 -2.918 -4.629 1 94.56 106 GLY B N 1
ATOM 2094 C CA . GLY B 1 106 ? 10.453 -3.275 -5.973 1 94.56 106 GLY B CA 1
ATOM 2095 C C . GLY B 1 106 ? 9.992 -4.656 -6.395 1 94.56 106 GLY B C 1
ATOM 2096 O O . GLY B 1 106 ? 10.508 -5.219 -7.367 1 94.56 106 GLY B O 1
ATOM 2097 N N . VAL B 1 107 ? 9.156 -5.262 -5.645 1 97.12 107 VAL B N 1
ATOM 2098 C CA . VAL B 1 107 ? 8.578 -6.547 -6.02 1 97.12 107 VAL B CA 1
ATOM 2099 C C . VAL B 1 107 ? 7.469 -6.332 -7.051 1 97.12 107 VAL B C 1
ATOM 2101 O O . VAL B 1 107 ? 6.535 -5.562 -6.812 1 97.12 107 VAL B O 1
ATOM 2104 N N . PRO B 1 108 ? 7.578 -6.996 -8.234 1 98 108 PRO B N 1
ATOM 2105 C CA . PRO B 1 108 ? 6.504 -6.805 -9.211 1 98 108 PRO B CA 1
ATOM 2106 C C . PRO B 1 108 ? 5.164 -7.363 -8.734 1 98 108 PRO B C 1
ATOM 2108 O O . PRO B 1 108 ? 5.129 -8.367 -8.023 1 98 108 PRO B O 1
ATOM 2111 N N . VAL B 1 109 ? 4.086 -6.68 -9.195 1 98.56 109 VAL B N 1
ATOM 2112 C CA . VAL B 1 109 ? 2.73 -7.07 -8.812 1 98.56 109 VAL B CA 1
ATOM 2113 C C . VAL B 1 109 ? 1.922 -7.422 -10.055 1 98.56 109 VAL B C 1
ATOM 2115 O O . VAL B 1 109 ? 1.886 -6.648 -11.016 1 98.56 109 VAL B O 1
ATOM 2118 N N . LEU B 1 110 ? 1.354 -8.602 -10.086 1 98.69 110 LEU B N 1
ATOM 2119 C CA . LEU B 1 110 ? 0.354 -9.008 -11.07 1 98.69 110 LEU B CA 1
ATOM 2120 C C . LEU B 1 110 ? -1.057 -8.82 -10.523 1 98.69 110 LEU B C 1
ATOM 2122 O O . LEU B 1 110 ? -1.404 -9.398 -9.492 1 98.69 110 LEU B O 1
ATOM 2126 N N . GLY B 1 111 ? -1.835 -8.016 -11.18 1 98.31 111 GLY B N 1
ATOM 2127 C CA . GLY B 1 111 ? -3.186 -7.75 -10.703 1 98.31 111 GLY B CA 1
ATOM 2128 C C . GLY B 1 111 ? -4.242 -8.539 -11.453 1 98.31 111 GLY B C 1
ATOM 2129 O O . GLY B 1 111 ? -4.332 -8.461 -12.68 1 98.31 111 GLY B O 1
ATOM 2130 N N . ILE B 1 112 ? -5.035 -9.25 -10.719 1 97.62 112 ILE B N 1
ATOM 2131 C CA . ILE B 1 112 ? -6.258 -9.844 -11.25 1 97.62 112 ILE B CA 1
ATOM 2132 C C . ILE B 1 112 ? -7.441 -8.922 -10.953 1 97.62 112 ILE B C 1
ATOM 2134 O O . ILE B 1 112 ? -7.871 -8.797 -9.805 1 97.62 112 ILE B O 1
ATOM 2138 N N . ARG B 1 113 ? -7.941 -8.391 -11.93 1 94.5 113 ARG B N 1
ATOM 2139 C CA . ARG B 1 113 ? -9.016 -7.418 -11.758 1 94.5 113 ARG B CA 1
ATOM 2140 C C . ARG B 1 113 ? -10.312 -8.102 -11.344 1 94.5 113 ARG B C 1
ATOM 2142 O O . ARG B 1 113 ? -10.734 -9.086 -11.961 1 94.5 113 ARG B O 1
ATOM 2149 N N . GLY B 1 114 ? -10.992 -7.602 -10.367 1 91.88 114 GLY B N 1
ATOM 2150 C CA . GLY B 1 114 ? -12.328 -8.062 -10.047 1 91.88 114 GLY B CA 1
ATOM 2151 C C . GLY B 1 114 ? -13.359 -7.68 -11.102 1 91.88 114 GLY B C 1
ATOM 2152 O O . GLY B 1 114 ? -13.227 -6.648 -11.758 1 91.88 114 GLY B O 1
ATOM 2153 N N . PRO B 1 115 ? -14.359 -8.531 -11.375 1 85.44 115 PRO B N 1
ATOM 2154 C CA . PRO B 1 115 ? -15.328 -8.297 -12.453 1 85.44 115 PRO B CA 1
ATOM 2155 C C . PRO B 1 115 ? -15.953 -6.902 -12.391 1 85.44 115 PRO B C 1
ATOM 2157 O O . PRO B 1 115 ? -16.219 -6.293 -13.43 1 85.44 115 PRO B O 1
ATOM 2160 N N . LEU B 1 116 ? -16.172 -6.219 -11.273 1 84.56 116 LEU B N 1
ATOM 2161 C CA . LEU B 1 116 ? -16.812 -4.91 -11.164 1 84.56 116 LEU B CA 1
ATOM 2162 C C . LEU B 1 116 ? -15.875 -3.908 -10.484 1 84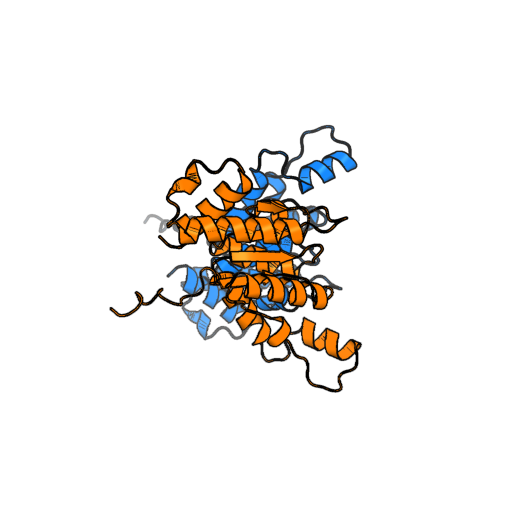.56 116 LEU B C 1
ATOM 2164 O O . LEU B 1 116 ? -16.312 -2.838 -10.062 1 84.56 116 LEU B O 1
ATOM 2168 N N . GLU B 1 117 ? -14.641 -4.332 -10.57 1 87.69 117 GLU B N 1
ATOM 2169 C CA . GLU B 1 117 ? -13.695 -3.475 -9.867 1 87.69 117 GLU B CA 1
ATOM 2170 C C . GLU B 1 117 ? -13.172 -2.369 -10.773 1 87.69 117 GLU B C 1
ATOM 2172 O O . GLU B 1 117 ? -12.828 -2.619 -11.938 1 87.69 117 GLU B O 1
ATOM 2177 N N . GLY B 1 118 ? -13.188 -1.121 -10.289 1 85.69 118 GLY B N 1
ATOM 2178 C CA . GLY B 1 118 ? -12.453 -0.006 -10.859 1 85.69 118 GLY B CA 1
ATOM 2179 C C . GLY B 1 118 ? -11.289 0.447 -10 1 85.69 118 GLY B C 1
ATOM 2180 O O . GLY B 1 118 ? -11.469 1.241 -9.07 1 85.69 118 GLY B O 1
ATOM 2181 N N . PRO B 1 119 ? -10.156 -0.202 -10.266 1 86.62 119 PRO B N 1
ATOM 2182 C CA . PRO B 1 119 ? -9.031 0.218 -9.43 1 86.62 119 PRO B CA 1
ATOM 2183 C C . PRO B 1 119 ? -8.766 1.72 -9.508 1 86.62 119 PRO B C 1
ATOM 2185 O O . PRO B 1 119 ? -8.859 2.312 -10.586 1 86.62 119 PRO B O 1
ATOM 2188 N N . GLY B 1 120 ? -8.531 2.264 -8.352 1 88.38 120 GLY B N 1
ATOM 2189 C CA . GLY B 1 120 ? -8.125 3.66 -8.336 1 88.38 120 GLY B CA 1
ATOM 2190 C C . GLY B 1 120 ? -6.742 3.889 -8.914 1 88.38 120 GLY B C 1
ATOM 2191 O O . GLY B 1 120 ? -6.07 2.939 -9.328 1 88.38 120 GLY B O 1
ATOM 2192 N N . LEU B 1 121 ? -6.379 5.109 -8.953 1 89.62 121 LEU B N 1
ATOM 2193 C CA . LEU B 1 121 ? -5.152 5.559 -9.609 1 89.62 121 LEU B CA 1
ATOM 2194 C C . LEU B 1 121 ? -3.934 4.867 -9 1 89.62 121 LEU B C 1
ATOM 2196 O O . LEU B 1 121 ? -3.076 4.363 -9.734 1 89.62 121 LEU B O 1
ATOM 2200 N N . MET B 1 122 ? -3.846 4.812 -7.664 1 94.25 122 MET B N 1
ATOM 2201 C CA . MET B 1 122 ? -2.656 4.293 -6.996 1 94.25 122 MET B CA 1
ATOM 2202 C C . MET B 1 122 ? -2.555 2.781 -7.156 1 94.25 122 MET B C 1
ATOM 2204 O O . MET B 1 122 ? -1.479 2.254 -7.441 1 94.25 122 MET B O 1
ATOM 2208 N N . LEU B 1 123 ? -3.717 2.098 -6.961 1 94 123 LEU B N 1
ATOM 2209 C CA . LEU B 1 123 ? -3.691 0.651 -7.145 1 94 123 LEU B CA 1
ATOM 2210 C C . LEU B 1 123 ? -3.33 0.293 -8.586 1 94 123 LEU B C 1
ATOM 2212 O O . LEU B 1 123 ? -2.465 -0.554 -8.82 1 94 123 LEU B O 1
ATOM 2216 N N . HIS B 1 124 ? -3.994 0.98 -9.469 1 92.12 124 HIS B N 1
ATOM 2217 C CA . HIS B 1 124 ? -3.707 0.715 -10.875 1 92.12 124 HIS B CA 1
ATOM 2218 C C . HIS B 1 124 ? -2.234 0.951 -11.195 1 92.12 124 HIS B C 1
ATOM 2220 O O . HIS B 1 124 ? -1.598 0.128 -11.852 1 92.12 124 HIS B O 1
ATOM 2226 N N . GLY B 1 125 ? -1.708 2.01 -10.695 1 92.31 125 GLY B N 1
ATOM 2227 C CA . GLY B 1 125 ? -0.339 2.391 -11.008 1 92.31 125 GLY B CA 1
ATOM 2228 C C . GLY B 1 125 ? 0.693 1.493 -10.359 1 92.31 125 GLY B C 1
ATOM 2229 O O . GLY B 1 125 ? 1.795 1.319 -10.883 1 92.31 125 GLY B O 1
ATOM 2230 N N . ALA B 1 126 ? 0.371 0.884 -9.195 1 95.62 126 ALA B N 1
ATOM 2231 C CA . ALA B 1 126 ? 1.321 0.076 -8.43 1 95.62 126 ALA B CA 1
ATOM 2232 C C . ALA B 1 126 ? 1.415 -1.338 -9 1 95.62 126 ALA B C 1
ATOM 2234 O O . ALA B 1 126 ? 2.334 -2.09 -8.664 1 95.62 126 ALA B O 1
ATOM 2235 N N . VAL B 1 127 ? 0.441 -1.686 -9.812 1 95.62 127 VAL B N 1
ATOM 2236 C CA . VAL B 1 127 ? 0.409 -3.018 -10.406 1 95.62 127 VAL B CA 1
ATOM 2237 C C . VAL B 1 127 ? 1.187 -3.016 -11.719 1 95.62 127 VAL B C 1
ATOM 2239 O O . VAL B 1 127 ? 0.992 -2.135 -12.562 1 95.62 127 VAL B O 1
ATOM 2242 N N . SER B 1 128 ? 2.035 -3.988 -11.922 1 95.88 128 SER B N 1
ATOM 2243 C CA . SER B 1 128 ? 2.908 -4.062 -13.086 1 95.88 128 SER B CA 1
ATOM 2244 C C . SER B 1 128 ? 2.137 -4.504 -14.328 1 95.88 128 SER B C 1
ATOM 2246 O O . SER B 1 128 ? 2.387 -4.012 -15.43 1 95.88 128 SER B O 1
ATOM 2248 N N . VAL B 1 129 ? 1.31 -5.504 -14.141 1 96 129 VAL B N 1
ATOM 2249 C CA . VAL B 1 129 ? 0.498 -6.059 -15.219 1 96 129 VAL B CA 1
ATOM 2250 C C . VAL B 1 129 ? -0.891 -6.414 -14.695 1 96 129 VAL B C 1
ATOM 2252 O O . VAL B 1 129 ? -1.021 -6.984 -13.609 1 96 129 VAL B O 1
ATOM 2255 N N . TRP B 1 130 ? -1.859 -6.02 -15.469 1 95.62 130 TRP B N 1
ATOM 2256 C CA . TRP B 1 130 ? -3.238 -6.355 -15.125 1 95.62 130 TRP B CA 1
ATOM 2257 C C . TRP B 1 130 ? -3.783 -7.434 -16.047 1 95.62 130 TRP B C 1
ATOM 2259 O O . TRP B 1 130 ? -3.529 -7.41 -17.266 1 95.62 130 TRP B O 1
ATOM 2269 N N . VAL B 1 131 ? -4.527 -8.359 -15.508 1 95.25 131 VAL B N 1
ATOM 2270 C CA . VAL B 1 131 ? -5.293 -9.328 -16.281 1 95.25 131 VAL B CA 1
ATOM 2271 C C . VAL B 1 131 ? -6.742 -9.352 -15.797 1 95.25 131 VAL B C 1
ATOM 2273 O O . VAL B 1 131 ? -7.047 -8.852 -14.711 1 95.25 131 VAL B O 1
ATOM 2276 N N . ASP B 1 132 ? -7.617 -9.992 -16.516 1 92.94 132 ASP B N 1
ATOM 2277 C CA . ASP B 1 132 ? -9.047 -9.867 -16.25 1 92.94 132 ASP B CA 1
ATOM 2278 C C . ASP B 1 132 ? -9.586 -11.117 -15.562 1 92.94 132 ASP B C 1
ATOM 2280 O O . ASP B 1 132 ? -10.766 -11.18 -15.203 1 92.94 132 ASP B O 1
ATOM 2284 N N . GLY B 1 133 ? -8.719 -12.141 -15.383 1 92.31 133 GLY B N 1
ATOM 2285 C CA . GLY B 1 133 ? -9.18 -13.344 -14.711 1 92.31 133 GLY B CA 1
ATOM 2286 C C . GLY B 1 133 ? -8.047 -14.188 -14.164 1 92.31 133 GLY B C 1
ATOM 2287 O O . GLY B 1 133 ? -6.891 -14.016 -14.555 1 92.31 133 GLY B O 1
ATOM 2288 N N . ALA B 1 134 ? -8.438 -15.055 -13.242 1 95.44 134 ALA B N 1
ATOM 2289 C CA . ALA B 1 134 ? -7.453 -15.938 -12.617 1 95.44 134 ALA B CA 1
ATOM 2290 C C . ALA B 1 134 ? -6.816 -16.859 -13.648 1 95.44 134 ALA B C 1
ATOM 2292 O O . ALA B 1 134 ? -5.629 -17.188 -13.555 1 95.44 134 ALA B O 1
ATOM 2293 N N . GLU B 1 135 ? -7.609 -17.312 -14.625 1 95.75 135 GLU B N 1
ATOM 2294 C CA . GLU B 1 135 ? -7.066 -18.172 -15.664 1 95.75 135 GLU B CA 1
ATOM 2295 C C . GLU B 1 135 ? -6.004 -17.453 -16.484 1 95.75 135 GLU B C 1
ATOM 2297 O O . GLU B 1 135 ? -4.984 -18.047 -16.844 1 95.75 135 GLU B O 1
ATOM 2302 N N . ASP B 1 136 ? -6.293 -16.172 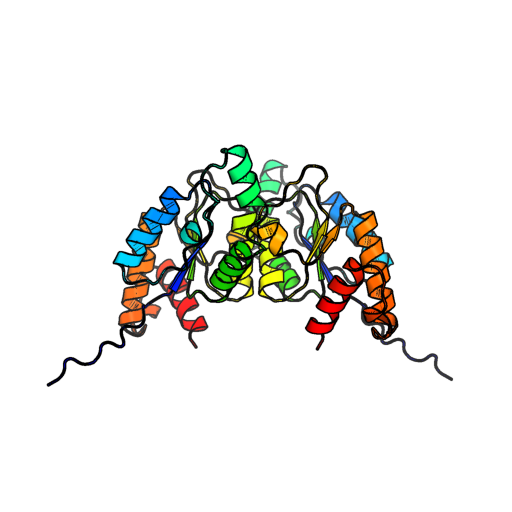-16.781 1 96.38 136 ASP B N 1
ATOM 2303 C CA . ASP B 1 136 ? -5.305 -15.367 -17.5 1 96.38 136 ASP B CA 1
ATOM 2304 C C . ASP B 1 136 ? -4.023 -15.227 -16.688 1 96.38 136 ASP B C 1
ATOM 2306 O O . ASP B 1 136 ? -2.922 -15.266 -17.234 1 96.38 136 ASP B O 1
ATOM 2310 N N . ALA B 1 137 ? -4.168 -15.047 -15.398 1 97.94 137 ALA B N 1
ATOM 2311 C CA . ALA B 1 137 ? -3.012 -14.914 -14.523 1 97.94 137 ALA B CA 1
ATOM 2312 C C . ALA B 1 137 ? -2.17 -16.188 -14.531 1 97.94 137 ALA B C 1
ATOM 2314 O O . ALA B 1 137 ? -0.942 -16.125 -14.617 1 97.94 137 ALA B O 1
ATOM 2315 N N . LEU B 1 138 ? -2.816 -17.328 -14.445 1 97.75 138 LEU B N 1
ATOM 2316 C CA . LEU B 1 138 ? -2.115 -18.594 -14.445 1 97.75 138 LEU B CA 1
ATOM 2317 C C . LEU B 1 138 ? -1.367 -18.812 -15.758 1 97.75 138 LEU B C 1
ATOM 2319 O O . LEU B 1 138 ? -0.221 -19.266 -15.75 1 97.75 138 LEU B O 1
ATOM 2323 N N . ASP B 1 139 ? -2.053 -18.5 -16.812 1 97.5 139 ASP B N 1
ATOM 2324 C CA . ASP B 1 139 ? -1.413 -18.609 -18.125 1 97.5 139 ASP B CA 1
ATOM 2325 C C . ASP B 1 139 ? -0.168 -17.734 -18.203 1 97.5 139 ASP B C 1
ATOM 2327 O O . ASP B 1 139 ? 0.889 -18.172 -18.656 1 97.5 139 ASP B O 1
ATOM 2331 N N . LEU B 1 140 ? -0.333 -16.5 -17.781 1 98.06 140 LEU B N 1
ATOM 2332 C CA . LEU B 1 140 ? 0.771 -15.547 -17.812 1 98.06 140 LEU B CA 1
ATOM 2333 C C . LEU B 1 140 ? 1.94 -16.047 -16.969 1 98.06 140 LEU B C 1
ATOM 2335 O O . LEU B 1 140 ? 3.088 -16.031 -17.406 1 98.06 140 LEU B O 1
ATOM 2339 N N . VAL B 1 141 ? 1.666 -16.484 -15.734 1 97.88 141 VAL B N 1
ATOM 2340 C CA . VAL B 1 141 ? 2.717 -16.984 -14.852 1 97.88 141 VAL B CA 1
ATOM 2341 C C . VAL B 1 141 ? 3.393 -18.203 -15.492 1 97.88 141 VAL B C 1
ATOM 2343 O O . VAL B 1 141 ? 4.621 -18.312 -15.469 1 97.88 141 VAL B O 1
ATOM 2346 N N . GLY B 1 142 ? 2.596 -19.094 -16.062 1 97.81 142 GLY B N 1
ATOM 2347 C CA . GLY B 1 142 ? 3.166 -20.234 -16.75 1 97.81 142 GLY B CA 1
ATOM 2348 C C . GLY B 1 142 ? 4.152 -19.859 -17.828 1 97.81 142 GLY B C 1
ATOM 2349 O O . GLY B 1 142 ? 5.223 -20.453 -17.953 1 97.81 142 GLY B O 1
ATOM 2350 N N . ARG B 1 143 ? 3.785 -18.922 -18.625 1 97.62 143 ARG B N 1
ATOM 2351 C CA . ARG B 1 143 ? 4.641 -18.484 -19.719 1 97.62 143 ARG B CA 1
ATOM 2352 C C . ARG B 1 143 ? 5.906 -17.812 -19.203 1 97.62 143 ARG B C 1
ATOM 2354 O O . ARG B 1 143 ? 6.988 -18 -19.766 1 97.62 143 ARG B O 1
ATOM 2361 N N . VAL B 1 144 ? 5.742 -17.047 -18.172 1 97.31 144 VAL B N 1
ATOM 2362 C CA . VAL B 1 144 ? 6.906 -16.406 -17.578 1 97.31 144 VAL B CA 1
ATOM 2363 C C . VAL B 1 144 ? 7.852 -17.469 -17.016 1 97.31 144 VAL B C 1
ATOM 2365 O O . VAL B 1 144 ? 9.07 -17.375 -17.188 1 97.31 144 VAL B O 1
ATOM 2368 N N . LEU B 1 145 ? 7.289 -18.484 -16.375 1 96.81 145 LEU B N 1
ATOM 2369 C CA . LEU B 1 145 ? 8.094 -19.578 -15.828 1 96.81 145 LEU B CA 1
ATOM 2370 C C . LEU B 1 145 ? 8.852 -20.297 -16.938 1 96.81 145 LEU B C 1
ATOM 2372 O O . LEU B 1 145 ? 10 -20.703 -16.75 1 96.81 145 LEU B O 1
ATOM 2376 N N . ALA B 1 146 ? 8.211 -20.469 -18.062 1 96.12 146 ALA B N 1
ATOM 2377 C CA . ALA B 1 146 ? 8.867 -21.094 -19.203 1 96.12 146 ALA B CA 1
ATOM 2378 C C . ALA B 1 146 ? 10.07 -20.281 -19.656 1 96.12 146 ALA B C 1
ATOM 2380 O O . ALA B 1 146 ? 11.125 -20.828 -19.969 1 96.12 146 ALA B O 1
ATOM 2381 N N . HIS B 1 147 ? 9.867 -18.969 -19.75 1 95.81 147 HIS B N 1
ATOM 2382 C CA . HIS B 1 147 ? 10.984 -18.094 -20.109 1 95.81 147 HIS B CA 1
ATOM 2383 C C . HIS B 1 147 ? 12.102 -18.188 -19.078 1 95.81 147 HIS B C 1
ATOM 2385 O O . HIS B 1 147 ? 13.281 -18.219 -19.438 1 95.81 147 HIS B O 1
ATOM 2391 N N . ALA B 1 148 ? 11.719 -18.234 -17.828 1 93.62 148 ALA B N 1
ATOM 2392 C CA . ALA B 1 148 ? 12.719 -18.359 -16.766 1 93.62 148 ALA B CA 1
ATOM 2393 C C . ALA B 1 148 ? 13.492 -19.672 -16.891 1 93.62 148 ALA B C 1
ATOM 2395 O O . ALA B 1 148 ? 14.719 -19.688 -16.734 1 93.62 148 ALA B O 1
ATOM 2396 N N . ALA B 1 149 ? 12.797 -20.719 -17.109 1 93.06 149 ALA B N 1
ATOM 2397 C CA . ALA B 1 149 ? 13.414 -22.031 -17.266 1 93.06 149 ALA B CA 1
ATOM 2398 C C . ALA B 1 149 ? 14.398 -22.031 -18.438 1 93.06 149 ALA B C 1
ATOM 2400 O O . ALA B 1 149 ? 15.375 -22.797 -18.422 1 93.06 149 ALA B O 1
ATOM 2401 N N . ALA B 1 150 ? 14.188 -21.156 -19.406 1 94.25 150 ALA B N 1
ATOM 2402 C CA . ALA B 1 150 ? 15.062 -21.031 -20.578 1 94.25 150 ALA B CA 1
ATOM 2403 C C . ALA B 1 150 ? 16.078 -19.906 -20.391 1 94.25 150 ALA B C 1
ATOM 2405 O O . ALA B 1 150 ? 16.594 -19.375 -21.359 1 94.25 150 ALA B O 1
ATOM 2406 N N . ALA B 1 151 ? 16.234 -19.453 -19.172 1 92.69 151 ALA B N 1
ATOM 2407 C CA . ALA B 1 151 ? 17.219 -18.438 -18.797 1 92.69 151 ALA B CA 1
ATOM 2408 C C . ALA B 1 151 ? 16.922 -17.109 -19.484 1 92.69 151 ALA B C 1
ATOM 2410 O O . ALA B 1 151 ? 17.844 -16.359 -19.828 1 92.69 151 ALA B O 1
ATOM 2411 N N . TRP B 1 152 ? 15.703 -16.906 -19.875 1 93.38 152 TRP B N 1
ATOM 2412 C CA . TRP B 1 152 ? 15.188 -15.641 -20.391 1 93.38 152 TRP B CA 1
ATOM 2413 C C . TRP B 1 152 ? 15.734 -15.352 -21.781 1 93.38 152 TRP B C 1
ATOM 2415 O O . TRP B 1 152 ? 15.734 -14.195 -22.234 1 93.38 152 TRP B O 1
ATOM 2425 N N . ALA B 1 153 ? 16.203 -16.328 -22.438 1 94.5 153 ALA B N 1
ATOM 2426 C CA . ALA B 1 153 ? 16.953 -16.172 -23.688 1 94.5 153 ALA B CA 1
ATOM 2427 C C . ALA B 1 153 ? 16.078 -15.531 -24.766 1 94.5 153 ALA B C 1
ATOM 2429 O O . ALA B 1 153 ? 16.562 -14.766 -25.594 1 94.5 153 ALA B O 1
ATOM 2430 N N . THR B 1 154 ? 14.828 -15.805 -24.75 1 95.75 154 THR B N 1
ATOM 2431 C CA . THR B 1 154 ? 13.977 -15.344 -25.844 1 95.75 154 THR B CA 1
ATOM 2432 C C . THR B 1 154 ? 12.898 -14.391 -25.312 1 95.75 154 THR B C 1
ATOM 2434 O O . THR B 1 154 ? 11.867 -14.195 -25.969 1 95.75 154 THR B O 1
ATOM 2437 N N . LEU B 1 155 ? 13.094 -13.82 -24.141 1 96.12 155 LEU B N 1
ATOM 2438 C CA . LEU B 1 155 ? 12.078 -12.961 -23.547 1 96.12 155 LEU B CA 1
ATOM 2439 C C . LEU B 1 155 ? 11.805 -11.742 -24.422 1 96.12 155 LEU B C 1
ATOM 2441 O O . LEU B 1 155 ? 10.648 -11.359 -24.625 1 96.12 155 LEU B O 1
ATOM 2445 N N . ASN B 1 156 ? 12.812 -11.195 -24.953 1 95.44 156 ASN B N 1
ATOM 2446 C CA . ASN B 1 156 ? 12.68 -9.992 -25.766 1 95.44 156 ASN B CA 1
ATOM 2447 C C . ASN B 1 156 ? 11.867 -10.258 -27.031 1 95.44 156 ASN B C 1
ATOM 2449 O O . ASN B 1 156 ? 11.25 -9.352 -27.594 1 95.44 156 ASN B O 1
ATOM 2453 N N . ALA B 1 157 ? 11.844 -11.5 -27.531 1 96.31 157 ALA B N 1
ATOM 2454 C CA . ALA B 1 157 ? 11.125 -11.883 -28.734 1 96.31 157 ALA B CA 1
ATOM 2455 C C . ALA B 1 157 ? 9.695 -12.32 -28.406 1 96.31 157 ALA B C 1
ATOM 2457 O O . ALA B 1 157 ? 8.914 -12.609 -29.312 1 96.31 157 ALA B O 1
ATOM 2458 N N . GLU B 1 158 ? 9.336 -12.406 -27.156 1 97.06 158 GLU B N 1
ATOM 2459 C CA . GLU B 1 158 ? 7.988 -12.758 -26.719 1 97.06 158 GLU B CA 1
ATOM 2460 C C . GLU B 1 158 ? 6.957 -11.789 -27.281 1 97.06 158 GLU B C 1
ATOM 2462 O O . GLU B 1 158 ? 7.07 -10.578 -27.094 1 97.06 158 GLU B O 1
ATOM 2467 N N . PRO B 1 159 ? 5.953 -12.266 -28.031 1 96.12 159 PRO B N 1
ATOM 2468 C CA . PRO B 1 159 ? 5.004 -11.359 -28.672 1 96.12 159 PRO B CA 1
ATOM 2469 C C . PRO B 1 159 ? 4.043 -10.703 -27.688 1 96.12 159 PRO B C 1
ATOM 2471 O O . PRO B 1 159 ? 3.559 -9.594 -27.938 1 96.12 159 PRO B O 1
ATOM 2474 N N . ASP B 1 160 ? 3.74 -11.375 -26.656 1 96.38 160 ASP B N 1
ATOM 2475 C CA . ASP B 1 160 ? 2.82 -10.852 -25.656 1 96.38 160 ASP B CA 1
ATOM 2476 C C . ASP B 1 160 ? 3.512 -9.828 -24.766 1 96.38 160 ASP B C 1
ATOM 2478 O O . ASP B 1 160 ? 4.422 -10.164 -24 1 96.38 160 ASP B O 1
ATOM 2482 N N . ALA B 1 161 ? 3.037 -8.633 -24.734 1 95.94 161 ALA B N 1
ATOM 2483 C CA . ALA B 1 161 ? 3.668 -7.535 -24.016 1 95.94 161 ALA B CA 1
ATOM 2484 C C . ALA B 1 161 ? 3.566 -7.75 -22.5 1 95.94 161 ALA B C 1
ATOM 2486 O O . ALA B 1 161 ? 4.469 -7.371 -21.75 1 95.94 161 ALA B O 1
ATOM 2487 N N . ALA B 1 162 ? 2.463 -8.359 -22.078 1 95.56 162 ALA B N 1
ATOM 2488 C CA . ALA B 1 162 ? 2.283 -8.625 -20.656 1 95.56 162 ALA B CA 1
ATOM 2489 C C . ALA B 1 162 ? 3.354 -9.578 -20.125 1 95.56 162 ALA B C 1
ATOM 2491 O O . ALA B 1 162 ? 3.904 -9.375 -19.047 1 95.56 162 ALA B O 1
ATOM 2492 N N . VAL B 1 163 ? 3.643 -10.57 -20.922 1 97.25 163 VAL B N 1
ATOM 2493 C CA . VAL B 1 163 ? 4.676 -11.539 -20.547 1 97.25 163 VAL B CA 1
ATOM 2494 C C . VAL B 1 163 ? 6.039 -10.852 -20.531 1 97.25 163 VAL B C 1
ATOM 2496 O O . VAL B 1 163 ? 6.824 -11.047 -19.594 1 97.25 163 VAL B O 1
ATOM 2499 N N . ARG B 1 164 ? 6.309 -9.984 -21.484 1 97.62 164 ARG B N 1
ATOM 2500 C CA . ARG B 1 164 ? 7.578 -9.266 -21.531 1 97.62 164 ARG B CA 1
ATOM 2501 C C . ARG B 1 164 ? 7.73 -8.352 -20.328 1 97.62 164 ARG B C 1
ATOM 2503 O O . ARG B 1 164 ? 8.797 -8.297 -19.719 1 97.62 164 ARG B O 1
ATOM 2510 N N . ARG B 1 165 ? 6.676 -7.758 -20 1 96.69 165 ARG B N 1
ATOM 2511 C CA . ARG B 1 165 ? 6.723 -6.793 -18.906 1 96.69 165 ARG B CA 1
ATOM 2512 C C . ARG B 1 165 ? 6.953 -7.496 -17.578 1 96.69 165 ARG B C 1
ATOM 2514 O O . ARG B 1 165 ? 7.824 -7.094 -16.797 1 96.69 165 ARG B O 1
ATOM 2521 N N . LEU B 1 166 ? 6.16 -8.508 -17.344 1 97.12 166 LEU B N 1
ATOM 2522 C CA . LEU B 1 166 ? 6.309 -9.219 -16.078 1 97.12 166 LEU B CA 1
ATOM 2523 C C . LEU B 1 166 ? 7.656 -9.93 -16 1 97.12 166 LEU B C 1
ATOM 2525 O O . LEU B 1 166 ? 8.344 -9.875 -14.984 1 97.12 166 LEU B O 1
ATOM 2529 N N . GLY B 1 167 ? 7.969 -10.625 -17.109 1 96.69 167 GLY B N 1
ATOM 2530 C CA . GLY B 1 167 ? 9.273 -11.258 -17.156 1 96.69 167 GLY B CA 1
ATOM 2531 C C . GLY B 1 167 ? 10.422 -10.289 -16.969 1 96.69 167 GLY B C 1
ATOM 2532 O O . GLY B 1 167 ? 11.367 -10.578 -16.219 1 96.69 167 GLY B O 1
ATOM 2533 N N . GLY B 1 168 ? 10.352 -9.133 -17.625 1 96.12 168 GLY B N 1
ATOM 2534 C CA . GLY B 1 168 ? 11.367 -8.102 -17.453 1 96.12 168 GLY B CA 1
ATOM 2535 C C . GLY B 1 168 ? 11.484 -7.617 -16.016 1 96.12 168 GLY B C 1
ATOM 2536 O O . GLY B 1 168 ? 12.594 -7.41 -15.516 1 96.12 168 GLY B O 1
ATOM 2537 N N . ALA B 1 169 ? 10.398 -7.441 -15.359 1 95.25 169 ALA B N 1
ATOM 2538 C CA . ALA B 1 169 ? 10.391 -6.996 -13.969 1 95.25 169 ALA B CA 1
ATOM 2539 C C . ALA B 1 169 ? 11.055 -8.031 -13.062 1 95.25 169 ALA B C 1
ATOM 2541 O O . ALA B 1 169 ? 11.805 -7.68 -12.156 1 95.25 169 ALA B O 1
ATOM 2542 N N . LEU B 1 170 ? 10.766 -9.266 -13.32 1 95.25 170 LEU B N 1
ATOM 2543 C CA . LEU B 1 170 ? 11.344 -10.344 -12.531 1 95.25 170 LEU B CA 1
ATOM 2544 C C . LEU B 1 170 ? 12.844 -10.445 -12.758 1 95.25 170 LEU B C 1
ATOM 2546 O O . LEU B 1 170 ? 13.609 -10.672 -11.812 1 95.25 170 LEU B O 1
ATOM 2550 N N . LEU B 1 171 ? 13.234 -10.281 -13.977 1 91.81 171 LEU B N 1
ATOM 2551 C CA . LEU B 1 171 ? 14.648 -10.336 -14.336 1 91.81 171 LEU B CA 1
ATOM 2552 C C . LEU B 1 171 ? 15.43 -9.227 -13.656 1 91.81 171 LEU B C 1
ATOM 2554 O O . LEU B 1 171 ? 16.531 -9.445 -13.164 1 91.81 171 LEU B O 1
ATOM 2558 N N . ARG B 1 172 ? 14.914 -8.062 -13.523 1 90.69 172 ARG B N 1
ATOM 2559 C CA . ARG B 1 172 ? 15.586 -6.918 -12.914 1 90.69 172 ARG B CA 1
ATOM 2560 C C . ARG B 1 172 ? 15.742 -7.113 -11.414 1 90.69 172 ARG B C 1
ATOM 2562 O O . ARG B 1 172 ? 16.719 -6.648 -10.812 1 90.69 172 ARG B O 1
ATOM 2569 N N . ARG B 1 173 ? 14.836 -7.742 -10.867 1 88.06 173 ARG B N 1
ATOM 2570 C CA . ARG B 1 173 ? 14.875 -7.953 -9.422 1 88.06 173 ARG B CA 1
ATOM 2571 C C . ARG B 1 173 ? 15.945 -8.977 -9.055 1 88.06 173 ARG B C 1
ATOM 2573 O O . ARG B 1 173 ? 16.578 -8.867 -8 1 88.06 173 ARG B O 1
ATOM 2580 N N . LYS B 1 174 ? 16.141 -10.055 -9.75 1 77.44 174 LYS B N 1
ATOM 2581 C CA . LYS B 1 174 ? 17.094 -11.117 -9.453 1 77.44 174 LYS B CA 1
ATOM 2582 C C . LYS B 1 174 ? 18.531 -10.664 -9.727 1 77.44 174 LYS B C 1
ATOM 2584 O O . LYS B 1 174 ? 19.484 -11.258 -9.219 1 77.44 174 LYS B O 1
ATOM 2589 N N . GLY B 1 175 ? 18.75 -9.57 -10.414 1 66.38 175 GLY B N 1
ATOM 2590 C CA . GLY B 1 175 ? 20.094 -9.078 -10.695 1 66.38 175 GLY B CA 1
ATOM 2591 C C . GLY B 1 175 ? 20.531 -7.953 -9.766 1 66.38 175 GLY B C 1
ATOM 2592 O O . GLY B 1 175 ? 19.703 -7.387 -9.047 1 66.38 175 GLY B O 1
#

Nearest PDB structures (foldseek):
  6evs-assembly1_A  TM=7.112E-01  e=7.416E-06  Peribacillus psychrosaccharolyticus
  4yrd-assembly1_A  TM=6.004E-01  e=8.622E-02  Staphylococcus aureus subsp. aureus Mu50
  4yrd-assembly1_B  TM=6.021E-01  e=1.233E-01  Staphylococcus aureus subsp. aureus Mu50
  3knz-assembly2_C  TM=4.474E-01  e=1.661E-01  Salmonella enterica subsp. enterica serovar Typhimurium
  3knz-assembly3_F  TM=4.976E-01  e=3.828E-01  Salmonella enterica subsp. enterica serovar Typhimurium

pLDDT: mean 88.81, std 13.93, range [33.47, 98.88]

Radius of gyration: 21.82 Å; Cα contacts (8 Å, |Δi|>4): 586; chains: 2; bounding box: 48×79×57 Å

Foldseek 3Di:
DPDPPPVLPQLWEEEEQADPVCLVVRVVLVVLVVVLRYHYLYLSVVLDDDPPDDPVRSVVCSVPVPVVCVSVVSLLVSLLPTLEYEYEDDHDDRSVVSLVSNLVNLRAYEYAYDPPDDDDPSSVVSHQYYDPDSVVVSVLVSVLSVCVVVVVPCLVVDPDVRSNRSNVSSVVVVD/DPDPPPVLPQLWEEEEQADPVCLVVRVVLVVLVVVLRYHYLRLSVVLDDDPPDDPVRSVVCSVPVVVVCVSVVSLLVSLLDTLEYEYEDDHDDRSVVSLVSNLVNLRAYEYAYDPPDDDDPSSVVSHQYYDPDSVVVSVLVSVLSVCVVVVVPCLVVDPDVRSNRSNVSSVVVVD

Solvent-accessible surface area (backbone atoms only — not comparable to full-atom values): 18681 Å² total; per-residue (Å²): 128,82,74,76,78,71,79,82,67,55,85,40,37,35,22,73,36,48,32,77,90,40,47,69,59,53,51,52,51,48,52,56,43,42,73,75,46,36,39,75,54,61,59,79,75,61,62,63,71,69,85,87,56,51,75,69,52,41,49,51,41,63,28,61,29,76,64,82,43,48,48,38,51,50,50,52,50,36,33,51,64,28,57,33,36,34,39,44,43,68,52,47,33,39,31,19,16,42,49,12,17,11,40,40,48,62,22,46,24,41,29,27,46,19,96,86,54,74,64,37,28,45,48,50,64,51,35,72,41,78,37,77,32,71,68,53,48,50,51,46,52,51,52,35,49,52,33,54,76,55,71,45,73,59,41,89,72,45,83,51,63,65,44,36,51,53,41,49,48,48,54,59,60,79,97,128,82,74,75,78,70,78,82,66,54,86,38,39,33,23,73,38,47,34,76,92,40,48,69,59,51,52,53,52,48,53,55,42,40,74,75,48,35,39,74,53,59,58,80,75,62,63,63,72,71,87,87,57,49,75,69,52,41,49,51,40,61,28,60,28,74,66,80,42,49,49,39,51,50,52,52,50,36,32,52,64,29,57,33,36,33,39,46,43,69,52,46,34,41,32,20,16,43,48,11,17,10,40,41,49,62,20,45,24,42,29,27,46,20,96,86,54,76,64,37,27,44,48,51,63,50,33,73,41,79,38,77,32,71,67,53,47,51,52,46,51,52,53,35,50,52,35,54,76,56,70,46,74,58,40,88,72,46,85,51,62,65,43,35,49,52,41,50,48,48,54,58,60,80,100

Organism: NCBI:txid44742